Protein AF-0000000072549905 (afdb_homodimer)

Solvent-accessible surface area (backbone atoms only — not comparable to full-atom values): 14714 Å² total; per-residue (Å²): 112,68,64,50,52,52,27,17,15,42,19,26,31,51,43,50,53,51,15,47,54,46,8,64,74,72,33,80,46,39,66,31,70,37,31,64,82,8,53,41,21,41,50,41,64,75,73,41,45,48,34,55,45,44,52,54,39,45,53,46,21,22,49,50,18,34,51,54,53,60,44,55,55,48,70,70,51,97,60,55,70,66,56,31,49,52,52,36,48,53,53,48,54,65,55,46,48,60,48,41,40,69,41,3,69,44,40,90,42,70,70,49,50,52,50,50,51,51,51,48,50,53,53,47,52,49,52,50,50,52,52,49,52,52,50,50,50,52,51,49,54,54,56,68,73,103,113,68,65,50,54,52,28,18,16,42,19,26,32,52,42,50,52,50,15,46,54,46,8,64,73,71,33,78,46,40,65,33,72,36,31,63,82,8,51,41,19,41,51,42,65,76,74,43,47,48,34,56,45,44,52,53,38,45,53,47,21,23,48,50,18,35,50,53,54,59,42,53,54,47,71,72,50,98,61,56,70,66,57,31,50,53,50,36,48,52,54,48,53,65,54,46,50,60,50,42,40,68,41,3,70,42,40,91,44,70,71,50,49,52,52,51,52,52,51,49,50,53,52,48,50,49,53,50,49,53,52,49,52,52,51,50,50,52,50,49,53,56,56,68,73,103

Structure (mmCIF, N/CA/C/O backbone):
data_AF-0000000072549905-model_v1
#
loop_
_entity.id
_entity.type
_entity.pdbx_description
1 polymer 'Membrane protein'
#
loop_
_atom_site.group_PDB
_atom_site.id
_atom_site.type_symbol
_atom_site.label_atom_id
_atom_site.label_alt_id
_atom_site.label_comp_id
_atom_site.label_asym_id
_atom_site.label_entity_id
_atom_site.label_seq_id
_atom_site.pdbx_PDB_ins_code
_atom_site.Cartn_x
_atom_site.Cartn_y
_atom_site.Cartn_z
_atom_site.occupancy
_atom_site.B_iso_or_equiv
_atom_site.auth_seq_id
_atom_site.auth_comp_id
_atom_site.auth_asym_id
_atom_site.auth_atom_id
_atom_site.pdbx_PDB_model_num
ATOM 1 N N . MET A 1 1 ? -3.666 16.375 -3.072 1 72.19 1 MET A N 1
ATOM 2 C CA . MET A 1 1 ? -3.236 15.305 -3.965 1 72.19 1 MET A CA 1
ATOM 3 C C . MET A 1 1 ? -2.422 14.258 -3.209 1 72.19 1 MET A C 1
ATOM 5 O O . MET A 1 1 ? -2.699 13.062 -3.299 1 72.19 1 MET A O 1
ATOM 9 N N . LYS A 1 2 ? -1.737 14.688 -2.211 1 83.19 2 LYS A N 1
ATOM 10 C CA . LYS A 1 2 ? -0.868 13.789 -1.453 1 83.19 2 LYS A CA 1
ATOM 11 C C . LYS A 1 2 ? -1.683 12.875 -0.543 1 83.19 2 LYS A C 1
ATOM 13 O O . LYS A 1 2 ? -1.401 11.68 -0.444 1 83.19 2 LYS A O 1
ATOM 18 N N . LYS A 1 3 ? -2.816 13.438 -0.197 1 91.19 3 LYS A N 1
ATOM 19 C CA . LYS A 1 3 ? -3.625 12.656 0.738 1 91.19 3 LYS A CA 1
ATOM 20 C C . LYS A 1 3 ? -4.289 11.477 0.037 1 91.19 3 LYS A C 1
ATOM 22 O O . LYS A 1 3 ? -4.418 10.398 0.617 1 91.19 3 LYS A O 1
ATOM 27 N N . TYR A 1 4 ? -4.66 11.664 -1.2 1 93.25 4 TYR A N 1
ATOM 28 C CA . TYR A 1 4 ? -5.348 10.609 -1.939 1 93.25 4 TYR A CA 1
ATOM 29 C C . TYR A 1 4 ? -4.375 9.516 -2.352 1 93.25 4 TYR A C 1
ATOM 31 O O . TYR A 1 4 ? -4.73 8.328 -2.359 1 93.25 4 TYR A O 1
ATOM 39 N N . ILE A 1 5 ? -3.186 9.883 -2.65 1 94.88 5 ILE A N 1
ATOM 40 C CA . ILE A 1 5 ? -2.164 8.898 -2.998 1 94.88 5 ILE A CA 1
ATOM 41 C C . ILE A 1 5 ? -1.827 8.047 -1.774 1 94.88 5 ILE A C 1
ATOM 43 O O . ILE A 1 5 ? -1.725 6.824 -1.869 1 94.88 5 ILE A O 1
ATOM 47 N N . LEU A 1 6 ? -1.707 8.664 -0.67 1 95.88 6 LEU A N 1
ATOM 48 C CA . LEU A 1 6 ? -1.393 7.953 0.563 1 95.88 6 LEU A CA 1
ATOM 49 C C . LEU A 1 6 ? -2.547 7.047 0.977 1 95.88 6 LEU A C 1
ATOM 51 O O . LEU A 1 6 ? -2.324 5.93 1.451 1 95.88 6 LEU A O 1
ATOM 55 N N . SER A 1 7 ? -3.73 7.543 0.737 1 97.31 7 SER A N 1
ATOM 56 C CA . SER A 1 7 ? -4.891 6.723 1.073 1 97.31 7 SER A CA 1
ATOM 57 C C . SER A 1 7 ? -5.02 5.535 0.126 1 97.31 7 SER A C 1
ATOM 59 O O . SER A 1 7 ? -5.402 4.441 0.543 1 97.31 7 SER A O 1
ATOM 61 N N . ALA A 1 8 ? -4.758 5.797 -1.087 1 98.31 8 ALA A N 1
ATOM 62 C CA . ALA A 1 8 ? -4.723 4.695 -2.047 1 98.31 8 ALA A CA 1
ATOM 63 C C . ALA A 1 8 ? -3.678 3.654 -1.651 1 98.31 8 ALA A C 1
ATOM 65 O O . ALA A 1 8 ? -3.938 2.451 -1.707 1 98.31 8 ALA A O 1
ATOM 66 N N . SER A 1 9 ? -2.535 4.152 -1.228 1 98.25 9 SER A N 1
ATOM 67 C CA . SER A 1 9 ? -1.46 3.256 -0.813 1 98.25 9 SER A CA 1
ATOM 68 C C . SER A 1 9 ? -1.86 2.441 0.412 1 98.25 9 SER A C 1
ATOM 70 O O . SER A 1 9 ? -1.537 1.256 0.508 1 98.25 9 SER A O 1
ATOM 72 N N . LEU A 1 10 ? -2.506 3.066 1.292 1 97.75 10 LEU A N 1
ATOM 73 C CA . LEU A 1 10 ? -3.002 2.354 2.463 1 97.75 10 LEU A CA 1
ATOM 74 C C . LEU A 1 10 ? -4 1.273 2.059 1 97.75 10 LEU A C 1
ATOM 76 O O . LEU A 1 10 ? -3.969 0.163 2.596 1 97.75 10 LEU A O 1
ATOM 80 N N . GLY A 1 11 ? -4.875 1.585 1.143 1 98.44 11 GLY A N 1
ATOM 81 C CA . GLY A 1 11 ? -5.805 0.598 0.618 1 98.44 11 GLY A CA 1
ATOM 82 C C . GLY A 1 11 ? -5.113 -0.597 -0.012 1 98.44 11 GLY A C 1
ATOM 83 O O . GLY A 1 11 ? -5.492 -1.743 0.241 1 98.44 11 GLY A O 1
ATOM 84 N N . ILE A 1 12 ? -4.145 -0.307 -0.783 1 98.75 12 ILE A N 1
ATOM 85 C CA . ILE A 1 12 ? -3.383 -1.365 -1.437 1 98.75 12 ILE A CA 1
ATOM 86 C C . ILE A 1 12 ? -2.689 -2.229 -0.384 1 98.75 12 ILE A C 1
ATOM 88 O O . ILE A 1 12 ? -2.691 -3.457 -0.481 1 98.75 12 ILE A O 1
ATOM 92 N N . ALA A 1 13 ? -2.113 -1.576 0.61 1 98.56 13 ALA A N 1
ATOM 93 C CA . ALA A 1 13 ? -1.412 -2.311 1.659 1 98.56 13 ALA A CA 1
ATOM 94 C C . ALA A 1 13 ? -2.367 -3.225 2.42 1 98.56 13 ALA A C 1
ATOM 96 O O . ALA A 1 13 ? -2.082 -4.41 2.613 1 98.56 13 ALA A O 1
ATOM 97 N N . ILE A 1 14 ? -3.461 -2.721 2.811 1 97.69 14 ILE A N 1
ATOM 98 C CA . ILE A 1 14 ? -4.441 -3.5 3.559 1 97.69 14 ILE A CA 1
ATOM 99 C C . ILE A 1 14 ? -4.977 -4.633 2.684 1 97.69 14 ILE A C 1
ATOM 101 O O . ILE A 1 14 ? -5.086 -5.773 3.135 1 97.69 14 ILE A O 1
ATOM 105 N N . GLY A 1 15 ? -5.316 -4.289 1.451 1 98.19 15 GLY A N 1
ATOM 106 C CA . GLY A 1 15 ? -5.77 -5.309 0.523 1 98.19 15 GLY A CA 1
ATOM 107 C C . GLY A 1 15 ? -4.762 -6.422 0.318 1 98.19 15 GLY A C 1
ATOM 108 O O . GLY A 1 15 ? -5.129 -7.598 0.247 1 98.19 15 GLY A O 1
ATOM 109 N N . THR A 1 16 ? -3.541 -6.035 0.198 1 98.44 16 THR A N 1
ATOM 110 C CA . THR A 1 16 ? -2.473 -7.016 0.019 1 98.44 16 THR A CA 1
ATOM 111 C C . THR A 1 16 ? -2.363 -7.922 1.24 1 98.44 16 THR A C 1
ATOM 113 O O . THR A 1 16 ? -2.215 -9.141 1.104 1 98.44 16 THR A O 1
ATOM 116 N N . ILE A 1 17 ? -2.42 -7.379 2.379 1 97.56 17 ILE A N 1
ATOM 117 C CA . ILE A 1 17 ? -2.342 -8.164 3.604 1 97.56 17 ILE A CA 1
ATOM 118 C C . ILE A 1 17 ? -3.525 -9.133 3.674 1 97.56 17 ILE A C 1
ATOM 120 O O . ILE A 1 17 ? -3.352 -10.312 3.979 1 97.56 17 ILE A O 1
ATOM 124 N N . ILE A 1 18 ? -4.707 -8.633 3.395 1 96.31 18 ILE A N 1
ATOM 125 C CA . ILE A 1 18 ? -5.898 -9.477 3.381 1 96.31 18 ILE A CA 1
ATOM 126 C C . ILE A 1 18 ? -5.723 -10.602 2.363 1 96.31 18 ILE A C 1
ATOM 128 O O . ILE A 1 18 ? -6.102 -11.742 2.621 1 96.31 18 ILE A O 1
ATOM 132 N N . SER A 1 19 ? -5.16 -10.281 1.227 1 97.81 19 SER A N 1
ATOM 133 C CA . SER A 1 19 ? -4.965 -11.281 0.179 1 97.81 19 SER A CA 1
ATOM 134 C C . SER A 1 19 ? -4.02 -12.383 0.638 1 97.81 19 SER A C 1
ATOM 136 O O . SER A 1 19 ? -4.195 -13.547 0.273 1 97.81 19 SER A O 1
ATOM 138 N N . ILE A 1 20 ? -3.004 -12.023 1.408 1 97.62 20 ILE A N 1
ATOM 139 C CA . ILE A 1 20 ? -2.082 -13.023 1.939 1 97.62 20 ILE A CA 1
ATOM 140 C C . ILE A 1 20 ? -2.824 -13.953 2.898 1 97.62 20 ILE A C 1
ATOM 142 O O . ILE A 1 20 ? -2.678 -15.172 2.826 1 97.62 20 ILE A O 1
ATOM 146 N N . ILE A 1 21 ? -3.621 -13.375 3.748 1 95.31 21 ILE A N 1
ATOM 147 C CA . ILE A 1 21 ? -4.383 -14.148 4.727 1 95.31 21 ILE A CA 1
ATOM 148 C C . ILE A 1 21 ? -5.348 -15.086 4.004 1 95.31 21 ILE A C 1
ATOM 150 O O . ILE A 1 21 ? -5.398 -16.281 4.297 1 95.31 21 ILE A O 1
ATOM 154 N N . THR A 1 22 ? -6.105 -14.516 3.062 1 93.31 22 THR A N 1
ATOM 155 C CA . THR A 1 22 ? -7.082 -15.336 2.346 1 93.31 22 THR A CA 1
ATOM 156 C C . THR A 1 22 ? -6.383 -16.422 1.538 1 93.31 22 THR A C 1
ATOM 158 O O . THR A 1 22 ? -6.898 -17.531 1.414 1 93.31 22 THR A O 1
ATOM 161 N N . SER A 1 23 ? -5.238 -16.141 0.958 1 96.12 23 SER A N 1
ATOM 162 C CA . SER A 1 23 ? -4.484 -17.141 0.201 1 96.12 23 SER A CA 1
ATOM 163 C C . SER A 1 23 ? -3.973 -18.25 1.108 1 96.12 23 SER A C 1
ATOM 165 O O . SER A 1 23 ? -3.914 -19.422 0.702 1 96.12 23 SER A O 1
ATOM 167 N N . ALA A 1 24 ? -3.537 -17.875 2.32 1 94.44 24 ALA A N 1
ATOM 168 C CA . ALA A 1 24 ? -3.064 -18.875 3.275 1 94.44 24 ALA A CA 1
ATOM 169 C C . ALA A 1 24 ? -4.184 -19.844 3.652 1 94.44 24 ALA A C 1
ATOM 171 O O . ALA A 1 24 ? -3.938 -21.031 3.861 1 94.44 24 ALA A O 1
ATOM 172 N N . VAL A 1 25 ? -5.355 -19.344 3.695 1 92.88 25 VAL A N 1
ATOM 173 C CA . VAL A 1 25 ? -6.504 -20.125 4.121 1 92.88 25 VAL A CA 1
ATOM 174 C C . VAL A 1 25 ? -7.062 -20.906 2.936 1 92.88 25 VAL A C 1
ATOM 176 O O . VAL A 1 25 ? -7.359 -22.094 3.053 1 92.88 25 VAL A O 1
ATOM 179 N N . PHE A 1 26 ? -7.129 -20.266 1.731 1 90.56 26 PHE A N 1
ATOM 180 C CA . PHE A 1 26 ? -7.914 -20.828 0.646 1 90.56 26 PHE A CA 1
ATOM 181 C C . PHE A 1 26 ? -7.02 -21.234 -0.521 1 90.56 26 PHE A C 1
ATOM 183 O O . PHE A 1 26 ? -7.449 -21.953 -1.427 1 90.56 26 PHE A O 1
ATOM 190 N N . GLY A 1 27 ? -5.789 -20.797 -0.578 1 90.19 27 GLY A N 1
ATOM 191 C CA . GLY A 1 27 ? -4.969 -20.922 -1.771 1 90.19 27 GLY A CA 1
ATOM 192 C C . GLY A 1 27 ? -4.16 -22.203 -1.812 1 90.19 27 GLY A C 1
ATOM 193 O O . GLY A 1 27 ? -3.576 -22.547 -2.846 1 90.19 27 GLY A O 1
ATOM 194 N N . GLN A 1 28 ? -4.074 -22.906 -0.709 1 90 28 GLN A N 1
ATOM 195 C CA . GLN A 1 28 ? -3.348 -24.172 -0.643 1 90 28 GLN A CA 1
ATOM 196 C C . GLN A 1 28 ? -1.911 -24 -1.132 1 90 28 GLN A C 1
ATOM 198 O O . GLN A 1 28 ? -1.448 -24.766 -1.986 1 90 28 GLN A O 1
ATOM 203 N N . GLY A 1 29 ? -1.261 -22.891 -0.716 1 89.25 29 GLY A N 1
ATOM 204 C CA . GLY A 1 29 ? 0.142 -22.656 -1.021 1 89.25 29 GLY A CA 1
ATOM 205 C C . GLY A 1 29 ? 0.351 -21.719 -2.197 1 89.25 29 GLY A C 1
ATOM 206 O O . GLY A 1 29 ? 1.447 -21.188 -2.387 1 89.25 29 GLY A O 1
ATOM 207 N N . THR A 1 30 ? -0.715 -21.625 -3.035 1 93.5 30 THR A N 1
ATOM 208 C CA . THR A 1 30 ? -0.67 -20.688 -4.152 1 93.5 30 THR A CA 1
ATOM 209 C C . THR A 1 30 ? -1.157 -19.312 -3.727 1 93.5 30 THR A C 1
ATOM 211 O O . THR A 1 30 ? -2.096 -19.203 -2.936 1 93.5 30 THR A O 1
ATOM 214 N N . TYR A 1 31 ? -0.495 -18.375 -4.176 1 96.94 31 TYR A N 1
ATOM 215 C CA . TYR A 1 31 ? -0.956 -17.031 -3.855 1 96.94 31 TYR A CA 1
ATOM 216 C C . TYR A 1 31 ? -2.049 -16.578 -4.82 1 96.94 31 TYR A C 1
ATOM 218 O O . TYR A 1 31 ? -1.829 -16.516 -6.031 1 96.94 31 TYR A O 1
ATOM 226 N N . LEU A 1 32 ? -3.133 -16.297 -4.266 1 96.06 32 LEU A N 1
ATOM 227 C CA . LEU A 1 32 ? -4.266 -15.688 -4.957 1 96.06 32 LEU A CA 1
ATOM 228 C C . LEU A 1 32 ? -4.68 -14.391 -4.277 1 96.06 32 LEU A C 1
ATOM 230 O O . LEU A 1 32 ? -4.934 -14.367 -3.072 1 96.06 32 LEU A O 1
ATOM 234 N N . PRO A 1 33 ? -4.719 -13.32 -5.055 1 97.12 33 PRO A N 1
ATOM 235 C CA . PRO A 1 33 ? -5.008 -12.031 -4.418 1 97.12 33 PRO A CA 1
ATOM 236 C C . PRO A 1 33 ? -6.465 -11.906 -3.979 1 97.12 33 PRO A C 1
ATOM 238 O O . PRO A 1 33 ? -6.863 -10.867 -3.439 1 97.12 33 PRO A O 1
ATOM 241 N N . LEU A 1 34 ? -7.289 -12.883 -4.211 1 97.19 34 LEU A N 1
ATOM 242 C CA . LEU A 1 34 ? -8.703 -12.922 -3.865 1 97.19 34 LEU A CA 1
ATOM 243 C C . LEU A 1 34 ? -9.141 -14.344 -3.51 1 97.19 34 LEU A C 1
ATOM 245 O O . LEU A 1 34 ? -8.328 -15.273 -3.553 1 97.19 34 LEU A O 1
ATOM 249 N N . ASN A 1 35 ? -10.352 -14.477 -2.998 1 96.62 35 ASN A N 1
ATOM 250 C CA . ASN A 1 35 ? -10.953 -15.773 -2.689 1 96.62 35 ASN A CA 1
ATOM 251 C C . ASN A 1 35 ? -11.43 -16.484 -3.951 1 96.62 35 ASN A C 1
ATOM 253 O O . ASN A 1 35 ? -12.383 -16.031 -4.598 1 96.62 35 ASN A O 1
ATOM 257 N N . PRO A 1 36 ? -10.836 -17.641 -4.312 1 96.25 36 PRO A N 1
ATOM 258 C CA . PRO A 1 36 ? -11.211 -18.312 -5.555 1 96.25 36 PRO A CA 1
ATOM 259 C C . PRO A 1 36 ? -12.641 -18.859 -5.523 1 96.25 36 PRO A C 1
ATOM 261 O O . PRO A 1 36 ? -13.219 -19.141 -6.574 1 96.25 36 PRO A O 1
ATOM 264 N N . PHE A 1 37 ? -13.234 -18.953 -4.379 1 95.81 37 PHE A N 1
ATOM 265 C CA . PHE A 1 37 ? -14.57 -19.516 -4.234 1 95.81 37 PHE A CA 1
ATOM 266 C C . PHE A 1 37 ? -15.625 -18.406 -4.219 1 95.81 37 PHE A C 1
ATOM 268 O O . PHE A 1 37 ? -16.828 -18.688 -4.156 1 95.81 37 PHE A O 1
ATOM 275 N N . SER A 1 38 ? -15.156 -17.234 -4.238 1 97.38 38 SER A N 1
ATOM 276 C CA . SER A 1 38 ? -16.094 -16.109 -4.363 1 97.38 38 SER A CA 1
ATOM 277 C C . SER A 1 38 ? -16.641 -16 -5.785 1 97.38 38 SER A C 1
ATOM 279 O O . SER A 1 38 ? -16.078 -16.594 -6.715 1 97.38 38 SER A O 1
ATOM 281 N N . THR A 1 39 ? -17.719 -15.242 -5.953 1 98.25 39 THR A N 1
ATOM 282 C CA . THR A 1 39 ? -18.344 -15.078 -7.262 1 98.25 39 THR A CA 1
ATOM 283 C C . THR A 1 39 ? -17.375 -14.414 -8.242 1 98.25 39 THR A C 1
ATOM 285 O O . THR A 1 39 ? -17.125 -14.945 -9.328 1 98.25 39 THR A O 1
ATOM 288 N N . MET A 1 40 ? -16.797 -13.289 -7.828 1 98.31 40 MET A N 1
ATOM 289 C CA . MET A 1 40 ? -15.906 -12.57 -8.727 1 98.31 40 MET A CA 1
ATOM 290 C C . MET A 1 40 ? -14.562 -13.289 -8.836 1 98.31 40 MET A C 1
ATOM 292 O O . MET A 1 40 ? -13.906 -13.234 -9.883 1 98.31 40 MET A O 1
ATOM 296 N N . GLY A 1 41 ? -14.125 -13.914 -7.727 1 97.75 41 GLY A N 1
ATOM 297 C CA . GLY A 1 41 ? -12.898 -14.703 -7.785 1 97.75 41 GLY A CA 1
ATOM 298 C C . GLY A 1 41 ? -12.945 -15.805 -8.828 1 97.75 41 GLY A C 1
ATOM 299 O O . GLY A 1 41 ? -12.016 -15.953 -9.625 1 97.75 41 GLY A O 1
ATOM 300 N N . ALA A 1 42 ? -14.07 -16.594 -8.812 1 97.5 42 ALA A N 1
ATOM 301 C CA . ALA A 1 42 ? -14.25 -17.641 -9.805 1 97.5 42 ALA A CA 1
ATOM 302 C C . ALA A 1 42 ? -14.273 -17.062 -11.219 1 97.5 42 ALA A C 1
ATOM 304 O O . ALA A 1 42 ? -13.641 -17.609 -12.125 1 97.5 42 ALA A O 1
ATOM 305 N N . TYR A 1 43 ? -15 -15.969 -11.344 1 98.5 43 TYR A N 1
ATOM 306 C CA . TYR A 1 43 ? -15.117 -15.328 -12.656 1 98.5 43 TYR A CA 1
ATOM 307 C C . TYR A 1 43 ? -13.758 -14.852 -13.148 1 98.5 43 TYR A C 1
ATOM 309 O O . TYR A 1 43 ? -13.375 -15.125 -14.289 1 98.5 43 TYR A O 1
ATOM 317 N N . TYR A 1 44 ? -12.984 -14.086 -12.336 1 98.38 44 TYR A N 1
ATOM 318 C CA . TYR A 1 44 ? -11.695 -13.531 -12.727 1 98.38 44 TYR A CA 1
ATOM 319 C C . TYR A 1 44 ? -10.719 -14.641 -13.102 1 98.38 44 TYR A C 1
ATOM 321 O O . TYR A 1 44 ? -10.023 -14.555 -14.125 1 98.38 44 TYR A O 1
ATOM 329 N N . LEU A 1 45 ? -10.695 -15.672 -12.289 1 96.31 45 LEU A N 1
ATOM 330 C CA . LEU A 1 45 ? -9.703 -16.719 -12.484 1 96.31 45 LEU A CA 1
ATOM 331 C C . LEU A 1 45 ? -10.031 -17.547 -13.727 1 96.31 45 LEU A C 1
ATOM 333 O O . LEU A 1 45 ? -9.141 -18.141 -14.336 1 96.31 45 LEU A O 1
ATOM 337 N N . SER A 1 46 ? -11.297 -17.609 -14.172 1 97.69 46 SER A N 1
ATOM 338 C CA . SER A 1 46 ? -11.711 -18.344 -15.367 1 97.69 46 SER A CA 1
ATOM 339 C C . SER A 1 46 ? -11.484 -17.516 -16.625 1 97.69 46 SER A C 1
ATOM 341 O O . SER A 1 46 ? -11.391 -18.062 -17.719 1 97.69 46 SER A O 1
ATOM 343 N N . ASN A 1 47 ? -11.281 -16.203 -16.469 1 98.19 47 ASN A N 1
ATOM 344 C CA . ASN A 1 47 ? -11.328 -15.375 -17.672 1 98.19 47 ASN A CA 1
ATOM 345 C C . ASN A 1 47 ? -10.039 -14.57 -17.859 1 98.19 47 ASN A C 1
ATOM 347 O O . ASN A 1 47 ? -9.789 -14.031 -18.938 1 98.19 47 ASN A O 1
ATOM 351 N N . PHE A 1 48 ? -9.266 -14.461 -16.812 1 97.88 48 PHE A N 1
ATOM 352 C CA . PHE A 1 48 ? -8.078 -13.617 -16.875 1 97.88 48 PHE A CA 1
ATOM 353 C C . PHE A 1 48 ? -6.863 -14.367 -16.344 1 97.88 48 PHE A C 1
ATOM 355 O O . PHE A 1 48 ? -7.004 -15.336 -15.586 1 97.88 48 PHE A O 1
ATOM 362 N N . SER A 1 49 ? -5.668 -13.906 -16.75 1 96.94 49 SER A N 1
ATOM 363 C CA . SER A 1 49 ? -4.434 -14.43 -16.156 1 96.94 49 SER A CA 1
ATOM 364 C C . SER A 1 49 ? -4.273 -13.977 -14.711 1 96.94 49 SER A C 1
ATOM 366 O O . SER A 1 49 ? -4.926 -13.031 -14.273 1 96.94 49 SER A O 1
ATOM 368 N N . GLN A 1 50 ? -3.4 -14.57 -13.992 1 96.5 50 GLN A N 1
ATOM 369 C CA . GLN A 1 50 ? -3.168 -14.211 -12.594 1 96.5 50 GLN A CA 1
ATOM 370 C C . GLN A 1 50 ? -2.617 -12.789 -12.477 1 96.5 50 GLN A C 1
ATOM 372 O O . GLN A 1 50 ? -2.938 -12.07 -11.531 1 96.5 50 GLN A O 1
ATOM 377 N N . VAL A 1 51 ? -1.826 -12.422 -13.398 1 97.38 51 VAL A N 1
ATOM 378 C CA . VAL A 1 51 ? -1.25 -11.078 -13.398 1 97.38 51 VAL A CA 1
ATOM 379 C C . VAL A 1 51 ? -2.357 -10.047 -13.562 1 97.38 51 VAL A C 1
ATOM 381 O O . VAL A 1 51 ? -2.387 -9.039 -12.844 1 97.38 51 VAL A O 1
ATOM 384 N N . THR A 1 52 ? -3.242 -10.281 -14.453 1 97.75 52 THR A N 1
ATOM 385 C CA . THR A 1 52 ? -4.355 -9.367 -14.688 1 97.75 52 THR A CA 1
ATOM 386 C C . THR A 1 52 ? -5.273 -9.305 -13.477 1 97.75 52 THR A C 1
ATOM 388 O O . THR A 1 52 ? -5.766 -8.234 -13.109 1 97.75 52 THR A O 1
ATOM 391 N N . VAL A 1 53 ? -5.484 -10.445 -12.875 1 98.25 53 VAL A N 1
ATOM 392 C CA . VAL A 1 53 ? -6.316 -10.508 -11.68 1 98.25 53 VAL A CA 1
ATOM 393 C C . VAL A 1 53 ? -5.691 -9.664 -10.57 1 98.25 53 VAL A C 1
ATOM 395 O O . VAL A 1 53 ? -6.387 -8.906 -9.891 1 98.25 53 VAL A O 1
ATOM 398 N N . MET A 1 54 ? -4.383 -9.773 -10.43 1 98.5 54 MET A N 1
ATOM 399 C CA . MET A 1 54 ? -3.686 -8.977 -9.422 1 98.5 54 MET A CA 1
ATOM 400 C C . MET A 1 54 ? -3.836 -7.484 -9.719 1 98.5 54 MET A C 1
ATOM 402 O O . MET A 1 54 ? -4.078 -6.691 -8.805 1 98.5 54 MET A O 1
ATOM 406 N N . LEU A 1 55 ? -3.729 -7.137 -10.93 1 98.31 55 LEU A N 1
ATOM 407 C CA . LEU A 1 55 ? -3.889 -5.746 -11.328 1 98.31 55 LEU A CA 1
ATOM 408 C C . LEU A 1 55 ? -5.285 -5.238 -10.984 1 98.31 55 LEU A C 1
ATOM 410 O O . LEU A 1 55 ? -5.434 -4.133 -10.453 1 98.31 55 LEU A O 1
ATOM 414 N N . ILE A 1 56 ? -6.293 -5.992 -11.258 1 98.62 56 ILE A N 1
ATOM 415 C CA . ILE A 1 56 ? -7.676 -5.637 -10.969 1 98.62 56 ILE A CA 1
ATOM 416 C C . ILE A 1 56 ? -7.852 -5.445 -9.461 1 98.62 56 ILE A C 1
ATOM 418 O O . ILE A 1 56 ? -8.422 -4.445 -9.016 1 98.62 56 ILE A O 1
ATOM 422 N N . CYS A 1 57 ? -7.324 -6.398 -8.688 1 98.75 57 CYS A N 1
ATOM 423 C CA . CYS A 1 57 ? -7.461 -6.336 -7.238 1 98.75 57 CYS A CA 1
ATOM 424 C C . CYS A 1 57 ? -6.766 -5.098 -6.68 1 98.75 57 CYS A C 1
ATOM 426 O O . CYS A 1 57 ? -7.332 -4.391 -5.844 1 98.75 57 CYS A O 1
ATOM 428 N N . VAL A 1 58 ? -5.586 -4.812 -7.164 1 98.81 58 VAL A N 1
ATOM 429 C CA . VAL A 1 58 ? -4.828 -3.662 -6.684 1 98.81 58 VAL A CA 1
ATOM 430 C C . VAL A 1 58 ? -5.586 -2.377 -7.004 1 98.81 58 VAL A C 1
ATOM 432 O O . VAL A 1 58 ? -5.656 -1.468 -6.172 1 98.81 58 VAL A O 1
ATOM 435 N N . ALA A 1 59 ? -6.156 -2.271 -8.18 1 98.81 59 ALA A N 1
ATOM 436 C CA . ALA A 1 59 ? -6.957 -1.109 -8.555 1 98.81 59 ALA A CA 1
ATOM 437 C C . ALA A 1 59 ? -8.156 -0.941 -7.629 1 98.81 59 ALA A C 1
ATOM 439 O O . ALA A 1 59 ? -8.469 0.174 -7.207 1 98.81 59 ALA A O 1
ATOM 440 N N . ILE A 1 60 ? -8.797 -2.025 -7.301 1 98.88 60 ILE A N 1
ATOM 441 C CA . ILE A 1 60 ? -9.961 -2 -6.418 1 98.88 60 ILE A CA 1
ATOM 442 C C . ILE A 1 60 ? -9.531 -1.588 -5.012 1 98.88 60 ILE A C 1
ATOM 444 O O . ILE A 1 60 ? -10.188 -0.756 -4.379 1 98.88 60 ILE A O 1
ATOM 448 N N . TRP A 1 61 ? -8.414 -2.18 -4.531 1 98.88 61 TRP A N 1
ATOM 449 C CA . TRP A 1 61 ? -7.918 -1.839 -3.203 1 98.88 61 TRP A CA 1
ATOM 450 C C . TRP A 1 61 ? -7.559 -0.36 -3.117 1 98.88 61 TRP A C 1
ATOM 452 O O . TRP A 1 61 ? -7.852 0.301 -2.119 1 98.88 61 TRP A O 1
ATOM 462 N N . ALA A 1 62 ? -6.902 0.164 -4.145 1 98.81 62 ALA A N 1
ATOM 463 C CA . ALA A 1 62 ? -6.598 1.591 -4.203 1 98.81 62 ALA A CA 1
ATOM 464 C C . ALA A 1 62 ? -7.871 2.428 -4.148 1 98.81 62 ALA A C 1
ATOM 466 O O . ALA A 1 62 ? -7.93 3.434 -3.439 1 98.81 62 ALA A O 1
ATOM 467 N N . THR A 1 63 ? -8.883 2.047 -4.914 1 98.81 63 THR A N 1
ATOM 468 C CA . THR A 1 63 ? -10.156 2.752 -4.957 1 98.81 63 THR A CA 1
ATOM 469 C C . THR A 1 63 ? -10.82 2.754 -3.584 1 98.81 63 THR A C 1
ATOM 471 O O . THR A 1 63 ? -11.422 3.754 -3.18 1 98.81 63 THR A O 1
ATOM 474 N N . ILE A 1 64 ? -10.68 1.624 -2.873 1 98.56 64 ILE A N 1
ATOM 475 C CA . ILE A 1 64 ? -11.227 1.54 -1.522 1 98.56 64 ILE A CA 1
ATOM 476 C C . ILE A 1 64 ? -10.562 2.586 -0.63 1 98.56 64 ILE A C 1
ATOM 478 O O . ILE A 1 64 ? -11.234 3.297 0.115 1 98.56 64 ILE A O 1
ATOM 482 N N . GLY A 1 65 ? -9.227 2.67 -0.683 1 98.38 65 GLY A N 1
ATOM 483 C CA . GLY A 1 65 ? -8.531 3.699 0.076 1 98.38 65 GLY A CA 1
ATOM 484 C C . GLY A 1 65 ? -9.031 5.098 -0.225 1 98.38 65 GLY A C 1
ATOM 485 O O . GLY A 1 65 ? -9.258 5.895 0.691 1 98.38 65 GLY A O 1
ATOM 486 N N . ILE A 1 66 ? -9.234 5.367 -1.461 1 98.5 66 ILE A N 1
ATOM 487 C CA . ILE A 1 66 ? -9.688 6.684 -1.901 1 98.5 66 ILE A CA 1
ATOM 488 C C . ILE A 1 66 ? -11.117 6.926 -1.409 1 98.5 66 ILE A C 1
ATOM 490 O O . ILE A 1 66 ? -11.453 8.039 -0.994 1 98.5 66 ILE A O 1
ATOM 494 N N . LEU A 1 67 ? -11.961 5.941 -1.457 1 98.5 67 LEU A N 1
ATOM 495 C CA . LEU A 1 67 ? -13.336 6.039 -0.976 1 98.5 67 LEU A CA 1
ATOM 496 C C . LEU A 1 67 ? -13.375 6.527 0.469 1 98.5 67 LEU A C 1
ATOM 498 O O . LEU A 1 67 ? -14.109 7.457 0.796 1 98.5 67 LEU A O 1
ATOM 502 N N . PHE A 1 68 ? -12.57 5.93 1.289 1 97.31 68 PHE A N 1
ATOM 503 C CA . PHE A 1 68 ? -12.609 6.281 2.703 1 97.31 68 PHE A CA 1
ATOM 504 C C . PHE A 1 68 ? -12 7.66 2.936 1 97.31 68 PHE A C 1
ATOM 506 O O . PHE A 1 68 ? -12.43 8.398 3.82 1 97.31 68 PHE A O 1
ATOM 513 N N . GLN A 1 69 ? -11.008 7.965 2.141 1 97.38 69 GLN A N 1
ATOM 514 C CA . GLN A 1 69 ? -10.461 9.312 2.209 1 97.38 69 GLN A CA 1
ATOM 515 C C . GLN A 1 69 ? -11.523 10.359 1.87 1 97.38 69 GLN A C 1
ATOM 517 O O . GLN A 1 69 ? -11.641 11.375 2.551 1 97.38 69 GLN A O 1
ATOM 522 N N . LEU A 1 70 ? -12.234 10.141 0.809 1 97.75 70 LEU A N 1
ATOM 523 C CA . LEU A 1 70 ? -13.312 11.039 0.409 1 97.75 70 LEU A CA 1
ATOM 524 C C . LEU A 1 70 ? -14.391 11.109 1.485 1 97.75 70 LEU A C 1
ATOM 526 O O . LEU A 1 70 ? -14.883 12.188 1.806 1 97.75 70 LEU A O 1
ATOM 530 N N . ALA A 1 71 ? -14.742 9.961 2.025 1 97.56 71 ALA A N 1
ATOM 531 C CA . ALA A 1 71 ? -15.781 9.891 3.051 1 97.56 71 ALA A CA 1
ATOM 532 C C . ALA A 1 71 ? -15.375 10.672 4.293 1 97.56 71 ALA A C 1
ATOM 534 O O . ALA A 1 71 ? -16.219 11.258 4.973 1 97.56 71 ALA A O 1
ATOM 535 N N . ASP A 1 72 ? -14.086 10.688 4.578 1 95.69 72 ASP A N 1
ATOM 536 C CA . ASP A 1 72 ? -13.602 11.367 5.773 1 95.69 72 ASP A CA 1
ATOM 537 C C . ASP A 1 72 ? -13.867 12.867 5.707 1 95.69 72 ASP A C 1
ATOM 539 O O . ASP A 1 72 ? -13.883 13.547 6.734 1 95.69 72 ASP A O 1
ATOM 543 N N . LYS A 1 73 ? -14.055 13.43 4.551 1 96.69 73 LYS A N 1
ATOM 544 C CA . LYS A 1 73 ? -14.383 14.844 4.398 1 96.69 73 LYS A CA 1
ATOM 545 C C . LYS A 1 73 ? -15.727 15.164 5.043 1 96.69 73 LYS A C 1
ATOM 547 O O . LYS A 1 73 ? -16.016 16.328 5.359 1 96.69 73 LYS A O 1
ATOM 552 N N . ILE A 1 74 ? -16.547 14.188 5.234 1 97.12 74 ILE A N 1
ATOM 553 C CA . ILE A 1 74 ? -17.859 14.367 5.863 1 97.12 74 ILE A CA 1
ATOM 554 C C . ILE A 1 74 ? -17.672 14.883 7.289 1 97.12 74 ILE A C 1
ATOM 556 O O . ILE A 1 74 ? -18.469 15.695 7.766 1 97.12 74 ILE A O 1
ATOM 560 N N . PHE A 1 75 ? -16.625 14.484 7.914 1 93.81 75 PHE A N 1
ATOM 561 C CA . PHE A 1 75 ? -16.391 14.875 9.297 1 93.81 75 PHE A CA 1
ATOM 562 C C . PHE A 1 75 ? -15.867 16.297 9.383 1 93.81 75 PHE A C 1
ATOM 564 O O . PHE A 1 75 ? -15.633 16.812 10.477 1 93.81 75 PHE A O 1
ATOM 571 N N . GLU A 1 76 ? -15.703 16.922 8.258 1 94.38 76 GLU A N 1
ATOM 572 C CA . GLU A 1 76 ? -15.297 18.328 8.227 1 94.38 76 GLU A CA 1
ATOM 573 C C . GLU A 1 76 ? -16.516 19.25 8.133 1 94.38 76 GLU A C 1
ATOM 575 O O . GLU A 1 76 ? -16.359 20.469 8.133 1 94.38 76 GLU A O 1
ATOM 580 N N . GLN A 1 77 ? -17.672 18.688 8.102 1 96.19 77 GLN A N 1
ATOM 581 C CA . GLN A 1 77 ? -18.906 19.469 8.023 1 96.19 77 GLN A CA 1
ATOM 582 C C . GLN A 1 77 ? -19.281 20.016 9.398 1 96.19 77 GLN A C 1
ATOM 584 O O . GLN A 1 77 ? -18.719 19.609 10.414 1 96.19 77 GLN A O 1
ATOM 589 N N . ASP A 1 78 ? -20.172 21.031 9.344 1 96.12 78 ASP A N 1
ATOM 590 C CA . ASP A 1 78 ? -20.672 21.641 10.586 1 96.12 78 ASP A CA 1
ATOM 591 C C . ASP A 1 78 ? -21.984 20.984 11.023 1 96.12 78 ASP A C 1
ATOM 593 O O . ASP A 1 78 ? -22.922 21.672 11.406 1 96.12 78 ASP A O 1
ATOM 597 N N . TRP A 1 79 ? -22.031 19.625 10.914 1 96.31 79 TRP A N 1
ATOM 598 C CA . TRP A 1 79 ? -23.172 18.828 11.336 1 96.31 79 TRP A CA 1
ATOM 599 C C . TRP A 1 79 ? -22.969 18.25 12.727 1 96.31 79 TRP A C 1
ATOM 601 O O . TRP A 1 79 ? -21.875 18.375 13.297 1 96.31 79 TRP A O 1
ATOM 611 N N . SER A 1 80 ? -24 17.781 13.352 1 95.12 80 SER A N 1
ATOM 612 C CA . SER A 1 80 ? -23.844 17.047 14.602 1 95.12 80 SER A CA 1
ATOM 613 C C . SER A 1 80 ? -23.016 15.789 14.406 1 95.12 80 SER A C 1
ATOM 615 O O . SER A 1 80 ? -22.906 15.273 13.289 1 95.12 80 SER A O 1
ATOM 617 N N . LEU A 1 81 ? -22.391 15.312 15.43 1 92.06 81 LEU A N 1
ATOM 618 C CA . LEU A 1 81 ? -21.562 14.109 15.367 1 92.06 81 LEU A CA 1
ATOM 619 C C . LEU A 1 81 ? -22.359 12.914 14.875 1 92.06 81 LEU A C 1
ATOM 621 O O . LEU A 1 81 ? -21.875 12.109 14.078 1 92.06 81 LEU A O 1
ATOM 625 N N . LEU A 1 82 ? -23.578 12.828 15.367 1 93.81 82 LEU A N 1
ATOM 626 C CA . LEU A 1 82 ? -24.438 11.727 14.969 1 93.81 82 LEU A CA 1
ATOM 627 C C . LEU A 1 82 ? -24.734 11.781 13.477 1 93.81 82 LEU A C 1
ATOM 629 O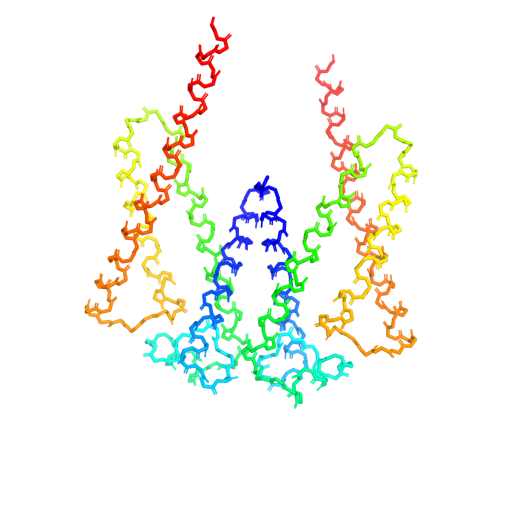 O . LEU A 1 82 ? -24.703 10.758 12.789 1 93.81 82 LEU A O 1
ATOM 633 N N . ARG A 1 83 ? -25.062 12.93 12.984 1 96.75 83 ARG A N 1
ATOM 634 C CA . ARG A 1 83 ? -25.359 13.086 11.562 1 96.75 83 ARG A CA 1
ATOM 635 C C . ARG A 1 83 ? -24.125 12.781 10.719 1 96.75 83 ARG A C 1
ATOM 637 O O . ARG A 1 83 ? -24.234 12.109 9.688 1 96.75 83 ARG A O 1
ATOM 644 N N . MET A 1 84 ? -23.016 13.25 11.094 1 96.81 84 MET A N 1
ATOM 645 C CA . MET A 1 84 ? -21.781 12.977 10.375 1 96.81 84 MET A CA 1
ATOM 646 C C . MET A 1 84 ? -21.469 11.484 10.352 1 96.81 84 MET A C 1
ATOM 648 O O . MET A 1 84 ? -21.141 10.93 9.297 1 96.81 84 MET A O 1
ATOM 652 N N . THR A 1 85 ? -21.625 10.859 11.477 1 95.12 85 THR A N 1
ATOM 653 C CA . THR A 1 85 ? -21.328 9.438 11.586 1 95.12 85 THR A CA 1
ATOM 654 C C . THR A 1 85 ? -22.297 8.625 10.727 1 95.12 85 THR A C 1
ATOM 656 O O . THR A 1 85 ? -21.875 7.734 9.984 1 95.12 85 THR A O 1
ATOM 659 N N . ALA A 1 86 ? -23.547 8.977 10.828 1 96.5 86 ALA A N 1
ATOM 660 C CA . ALA A 1 86 ? -24.562 8.258 10.062 1 96.5 86 ALA A CA 1
ATOM 661 C C . ALA A 1 86 ? -24.344 8.438 8.562 1 96.5 86 ALA A C 1
ATOM 663 O O . ALA A 1 86 ? -24.453 7.48 7.793 1 96.5 86 ALA A O 1
ATOM 664 N N . THR A 1 87 ? -24.062 9.633 8.188 1 98.12 87 THR A N 1
ATOM 665 C CA . THR A 1 87 ? -23.812 9.914 6.777 1 98.12 87 THR A CA 1
ATOM 666 C C . THR A 1 87 ? -22.547 9.219 6.293 1 98.12 87 THR A C 1
ATOM 668 O O . THR A 1 87 ? -22.531 8.633 5.211 1 98.12 87 THR A O 1
ATOM 671 N N . HIS A 1 88 ? -21.5 9.328 7.098 1 97.88 88 HIS A N 1
ATOM 672 C CA . HIS A 1 88 ? -20.25 8.641 6.777 1 97.88 88 HIS A CA 1
ATOM 673 C C . HIS A 1 88 ? -20.469 7.141 6.645 1 97.88 88 HIS A C 1
ATOM 675 O O . HIS A 1 88 ? -20 6.52 5.691 1 97.88 88 HIS A O 1
ATOM 681 N N . PHE A 1 89 ? -21.172 6.57 7.586 1 97.75 89 PHE A N 1
ATOM 682 C CA . PHE A 1 89 ? -21.453 5.141 7.59 1 97.75 89 PHE A CA 1
ATOM 683 C C . PHE A 1 89 ? -22.234 4.746 6.344 1 97.75 89 PHE A C 1
ATOM 685 O O . PHE A 1 89 ? -21.891 3.777 5.664 1 97.75 89 PHE A O 1
ATOM 692 N N . GLY A 1 90 ? -23.297 5.492 6.066 1 98.06 90 GLY A N 1
ATOM 693 C CA . GLY A 1 90 ? -24.078 5.215 4.883 1 98.06 90 GLY A CA 1
ATOM 694 C C . GLY A 1 90 ? -23.281 5.273 3.598 1 98.06 90 GLY A C 1
ATOM 695 O O . GLY A 1 90 ? -23.375 4.375 2.758 1 98.06 90 GLY A O 1
ATOM 696 N N . PHE A 1 91 ? -22.484 6.273 3.473 1 98.5 91 PHE A N 1
ATOM 697 C CA . PHE A 1 91 ? -21.656 6.48 2.289 1 98.5 91 PHE A CA 1
ATOM 698 C C . PHE A 1 91 ? -20.656 5.348 2.133 1 98.5 91 PHE A C 1
ATOM 700 O O . PHE A 1 91 ? -20.484 4.812 1.037 1 98.5 91 PHE A O 1
ATOM 707 N N . THR A 1 92 ? -20 4.965 3.236 1 98.19 92 THR A N 1
ATOM 708 C CA . THR A 1 92 ? -18.938 3.979 3.166 1 98.19 92 THR A CA 1
ATOM 709 C C . THR A 1 92 ? -19.5 2.572 2.996 1 98.19 92 THR A C 1
ATOM 711 O O . THR A 1 92 ? -18.906 1.742 2.297 1 98.19 92 THR A O 1
ATOM 714 N N . VAL A 1 93 ? -20.625 2.236 3.613 1 97.75 93 VAL A N 1
ATOM 715 C CA . VAL A 1 93 ? -21.188 0.903 3.457 1 97.75 93 VAL A CA 1
ATOM 716 C C . VAL A 1 93 ? -21.688 0.716 2.023 1 97.75 93 VAL A C 1
ATOM 718 O O . VAL A 1 93 ? -21.5 -0.347 1.429 1 97.75 93 VAL A O 1
ATOM 721 N N . LEU A 1 94 ? -22.266 1.764 1.439 1 98.06 94 LEU A N 1
ATOM 722 C CA . LEU A 1 94 ? -22.781 1.694 0.079 1 98.06 94 LEU A CA 1
ATOM 723 C C . LEU A 1 94 ? -21.641 1.6 -0.934 1 98.06 94 LEU A C 1
ATOM 725 O O . LEU A 1 94 ? -21.781 0.937 -1.966 1 98.06 94 LEU A O 1
ATOM 729 N N . GLY A 1 95 ? -20.609 2.334 -0.666 1 98.56 95 GLY A N 1
ATOM 730 C CA . GLY A 1 95 ? -19.453 2.293 -1.563 1 98.56 95 GLY A CA 1
ATOM 731 C C . GLY A 1 95 ? -18.594 1.057 -1.38 1 98.56 95 GLY A C 1
ATOM 732 O O . GLY A 1 95 ? -18.141 0.466 -2.357 1 98.56 95 GLY A O 1
ATOM 733 N N . PHE A 1 96 ? -18.391 0.619 -0.155 1 98.56 96 PHE A N 1
ATOM 734 C CA . PHE A 1 96 ? -17.484 -0.465 0.195 1 98.56 96 PHE A CA 1
ATOM 735 C C . PHE A 1 96 ? -18.062 -1.814 -0.207 1 98.56 96 PHE A C 1
ATOM 737 O O . PHE A 1 96 ? -17.328 -2.73 -0.578 1 98.56 96 PHE A O 1
ATOM 744 N N . THR A 1 97 ? -19.375 -1.952 -0.216 1 98.5 97 THR A N 1
ATOM 745 C CA . THR A 1 97 ? -20.031 -3.227 -0.487 1 98.5 97 THR A CA 1
ATOM 746 C C . THR A 1 97 ? -19.766 -3.676 -1.921 1 98.5 97 THR A C 1
ATOM 748 O O . THR A 1 97 ? -19.234 -4.766 -2.146 1 98.5 97 THR A O 1
ATOM 751 N N . PRO A 1 98 ? -20.062 -2.893 -2.955 1 98.56 98 PRO A N 1
ATOM 752 C CA . PRO A 1 98 ? -19.75 -3.361 -4.309 1 98.56 98 PRO A CA 1
ATOM 753 C C . PRO A 1 98 ? -18.25 -3.541 -4.543 1 98.56 98 PRO A C 1
ATOM 755 O O . PRO A 1 98 ? -17.844 -4.426 -5.297 1 98.56 98 PRO A O 1
ATOM 758 N N . LEU A 1 99 ? -17.422 -2.76 -3.9 1 98.81 99 LEU A N 1
ATOM 759 C CA . LEU A 1 99 ? -15.977 -2.904 -4.059 1 98.81 99 LEU A CA 1
ATOM 760 C C . LEU A 1 99 ? -15.484 -4.195 -3.412 1 98.81 99 LEU A C 1
ATOM 762 O O . LEU A 1 99 ? -14.57 -4.84 -3.922 1 98.81 99 LEU A O 1
ATOM 766 N N . GLY A 1 100 ? -16.062 -4.531 -2.242 1 98.38 100 GLY A N 1
ATOM 767 C CA . GLY A 1 100 ? -15.758 -5.82 -1.638 1 98.38 100 GLY A CA 1
ATOM 768 C C . GLY A 1 100 ? -16.141 -6.996 -2.514 1 98.38 100 GLY A C 1
ATOM 769 O O . GLY A 1 100 ? -15.414 -7.988 -2.584 1 98.38 100 GLY A O 1
ATOM 770 N N . ILE A 1 101 ? -17.328 -6.855 -3.164 1 98.5 101 ILE A N 1
ATOM 771 C CA . ILE A 1 101 ? -17.766 -7.875 -4.105 1 98.5 101 ILE A CA 1
ATOM 772 C C . ILE A 1 101 ? -16.781 -7.973 -5.266 1 98.5 101 ILE A C 1
ATOM 774 O O . ILE A 1 101 ? -16.312 -9.062 -5.598 1 98.5 101 ILE A O 1
ATOM 778 N N . LEU A 1 102 ? -16.422 -6.871 -5.816 1 98.69 102 LEU A N 1
ATOM 779 C CA . LEU A 1 102 ? -15.516 -6.832 -6.961 1 98.69 102 LEU A CA 1
ATOM 780 C C . LEU A 1 102 ? -14.125 -7.309 -6.57 1 98.69 102 LEU A C 1
ATOM 782 O O . LEU A 1 102 ? -13.406 -7.891 -7.387 1 98.69 102 LEU A O 1
ATOM 786 N N . ALA A 1 103 ? -13.734 -7.133 -5.316 1 98.44 103 ALA A N 1
ATOM 787 C CA . ALA A 1 103 ? -12.422 -7.562 -4.828 1 98.44 103 ALA A CA 1
ATOM 788 C C . ALA A 1 103 ? -12.383 -9.078 -4.629 1 98.44 103 ALA A C 1
ATOM 790 O O . ALA A 1 103 ? -11.32 -9.641 -4.348 1 98.44 103 ALA A O 1
ATOM 791 N N . GLY A 1 104 ? -13.562 -9.703 -4.758 1 97.94 104 GLY A N 1
ATOM 792 C CA . GLY A 1 104 ? -13.625 -11.156 -4.664 1 97.94 104 GLY A CA 1
ATOM 793 C C . GLY A 1 104 ? -13.43 -11.672 -3.252 1 97.94 104 GLY A C 1
ATOM 794 O O . GLY A 1 104 ? -12.797 -12.703 -3.049 1 97.94 104 GLY A O 1
ATOM 795 N N . TRP A 1 105 ? -13.938 -10.992 -2.299 1 97.38 105 TRP A N 1
ATOM 796 C CA . TRP A 1 105 ? -13.719 -11.383 -0.909 1 97.38 105 TRP A CA 1
ATOM 797 C C . TRP A 1 105 ? -14.719 -12.453 -0.477 1 97.38 105 TRP A C 1
ATOM 799 O O . TRP A 1 105 ? -14.422 -13.266 0.402 1 97.38 105 TRP A O 1
ATOM 809 N N . PHE A 1 106 ? -15.883 -12.492 -1.093 1 96.62 106 PHE A N 1
ATOM 810 C CA . PHE A 1 106 ? -16.906 -13.438 -0.673 1 96.62 106 PHE A CA 1
ATOM 811 C C . PHE A 1 106 ? -17.891 -13.711 -1.81 1 96.62 106 PHE A C 1
ATOM 813 O O . PHE A 1 106 ? -17.984 -12.93 -2.76 1 96.62 106 PHE A O 1
ATOM 820 N N . PRO A 1 107 ? -18.641 -14.883 -1.739 1 97.44 107 PRO A N 1
ATOM 821 C CA . PRO A 1 107 ? -19.672 -15.148 -2.734 1 97.44 107 PRO A CA 1
ATOM 822 C C . PRO A 1 107 ? -20.891 -14.234 -2.578 1 97.44 107 PRO A C 1
ATOM 824 O O . PRO A 1 107 ? -21.25 -13.859 -1.457 1 97.44 107 PRO A O 1
ATOM 827 N N . VAL A 1 108 ? -21.5 -13.852 -3.686 1 97.88 108 VAL A N 1
ATOM 828 C CA . VAL A 1 108 ? -22.672 -13 -3.631 1 97.88 108 VAL A CA 1
ATOM 829 C C . VAL A 1 108 ? -23.906 -13.828 -3.264 1 97.88 108 VAL A C 1
ATOM 831 O O . VAL A 1 108 ? -24.688 -14.219 -4.137 1 97.88 108 VAL A O 1
ATOM 834 N N . LYS A 1 109 ? -24.062 -14.109 -2.059 1 97.94 109 LYS A N 1
ATOM 835 C CA . LYS A 1 109 ? -25.203 -14.766 -1.413 1 97.94 109 LYS A CA 1
ATOM 836 C C . LYS A 1 109 ? -25.594 -14.047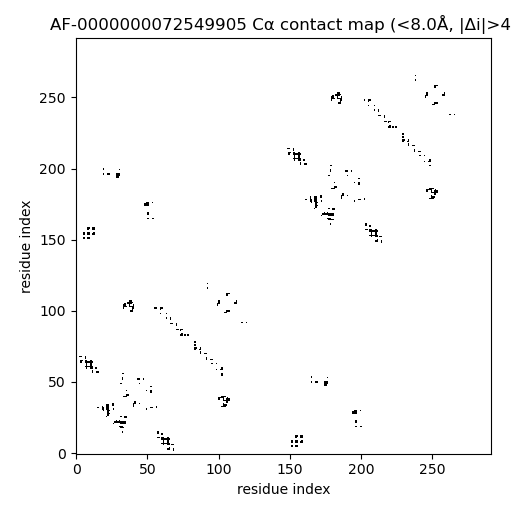 -0.129 1 97.94 109 LYS A C 1
ATOM 838 O O . LYS A 1 109 ? -24.766 -13.383 0.496 1 97.94 109 LYS A O 1
ATOM 843 N N . LEU A 1 110 ? -26.781 -14.148 0.243 1 97.44 110 LEU A N 1
ATOM 844 C CA . LEU A 1 110 ? -27.344 -13.383 1.35 1 97.44 110 LEU A CA 1
ATOM 845 C C . LEU A 1 110 ? -26.547 -13.625 2.631 1 97.44 110 LEU A C 1
ATOM 847 O O . LEU A 1 110 ? -26.188 -12.672 3.334 1 97.44 110 LEU A O 1
ATOM 851 N N . GLY A 1 111 ? -26.297 -14.859 2.949 1 97.88 111 GLY A N 1
ATOM 852 C CA . GLY A 1 111 ? -25.547 -15.172 4.156 1 97.88 111 GLY A CA 1
ATOM 853 C C . GLY A 1 111 ? -24.172 -14.539 4.188 1 97.88 111 GLY A C 1
ATOM 854 O O . GLY A 1 111 ? -23.75 -14 5.215 1 97.88 111 GLY A O 1
ATOM 855 N N . ALA A 1 112 ? -23.469 -14.609 3.109 1 97.25 112 ALA A N 1
ATOM 856 C CA . ALA A 1 112 ? -22.125 -14.047 3.021 1 97.25 112 ALA A CA 1
ATOM 857 C C . ALA A 1 112 ? -22.172 -12.523 3.088 1 97.25 112 ALA A C 1
ATOM 859 O O . ALA A 1 112 ? -21.297 -11.891 3.693 1 97.25 112 ALA A O 1
ATOM 860 N N . LEU A 1 113 ? -23.156 -11.93 2.439 1 97.5 113 LEU A N 1
ATOM 861 C CA . LEU A 1 113 ? -23.328 -10.477 2.475 1 97.5 113 LEU A CA 1
ATOM 862 C C . LEU A 1 113 ? -23.594 -10 3.896 1 97.5 113 LEU A C 1
ATOM 864 O O . LEU A 1 113 ? -23.016 -9 4.336 1 97.5 113 LEU A O 1
ATOM 868 N N . LEU A 1 114 ? -24.422 -10.672 4.602 1 97.88 114 LEU A N 1
ATOM 869 C CA . LEU A 1 114 ? -24.734 -10.312 5.98 1 97.88 114 LEU A CA 1
ATOM 870 C C . LEU A 1 114 ? -23.516 -10.445 6.871 1 97.88 114 LEU A C 1
ATOM 872 O O . LEU A 1 114 ? -23.281 -9.617 7.754 1 97.88 114 LEU A O 1
ATOM 876 N N . PHE A 1 115 ? -22.812 -11.508 6.684 1 97.38 115 PHE A N 1
ATOM 877 C CA . PHE A 1 115 ? -21.578 -11.703 7.445 1 97.38 115 PHE A CA 1
ATOM 878 C C . PHE A 1 115 ? -20.594 -10.578 7.18 1 97.38 115 PHE A C 1
ATOM 880 O O . PHE A 1 115 ? -19.953 -10.07 8.109 1 97.38 115 PHE A O 1
ATOM 887 N N . PHE A 1 116 ? -20.484 -10.234 5.922 1 96.94 116 PHE A N 1
ATOM 888 C CA . PHE A 1 116 ? -19.625 -9.125 5.52 1 96.94 116 PHE A CA 1
ATOM 889 C C . PHE A 1 116 ? -20.031 -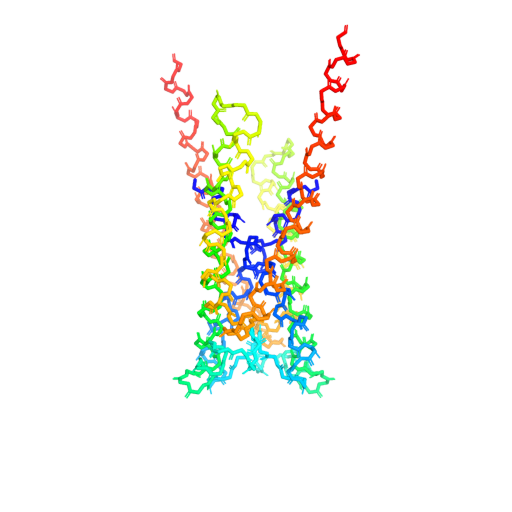7.836 6.219 1 96.94 116 PHE A C 1
ATOM 891 O O . PHE A 1 116 ? -19.188 -7.117 6.75 1 96.94 116 PHE A O 1
ATOM 898 N N . TRP A 1 117 ? -21.266 -7.508 6.238 1 97.88 117 TRP A N 1
ATOM 899 C CA . TRP A 1 117 ? -21.766 -6.285 6.867 1 97.88 117 TRP A CA 1
ATOM 900 C C . TRP A 1 117 ? -21.562 -6.328 8.375 1 97.88 117 TRP A C 1
ATOM 902 O O . TRP A 1 117 ? -21.312 -5.301 9.008 1 97.88 117 TRP A O 1
ATOM 912 N N . LEU A 1 118 ? -21.719 -7.508 8.961 1 98.06 118 LEU A N 1
ATOM 913 C CA . LEU A 1 118 ? -21.453 -7.656 10.383 1 98.06 118 LEU A CA 1
ATOM 914 C C . LEU A 1 118 ? -20 -7.297 10.703 1 98.06 118 LEU A C 1
ATOM 916 O O . LEU A 1 118 ? -19.734 -6.547 11.648 1 98.06 118 LEU A O 1
ATOM 920 N N . ILE A 1 119 ? -19.109 -7.832 9.938 1 96.88 119 ILE A N 1
ATOM 921 C CA . ILE A 1 119 ? -17.703 -7.527 10.125 1 96.88 119 ILE A CA 1
ATOM 922 C C . ILE A 1 119 ? -17.453 -6.035 9.914 1 96.88 119 ILE A C 1
ATOM 924 O O . ILE A 1 119 ? -16.719 -5.402 10.68 1 96.88 119 ILE A O 1
ATOM 928 N N . PHE A 1 120 ? -18.062 -5.543 8.883 1 97.5 120 PHE A N 1
ATOM 929 C CA . PHE A 1 120 ? -17.922 -4.121 8.586 1 97.5 120 PHE A CA 1
ATOM 930 C C . PHE A 1 120 ? -18.344 -3.273 9.773 1 97.5 120 PHE A C 1
ATOM 932 O O . PHE A 1 120 ? -17.625 -2.35 10.172 1 97.5 120 PHE A O 1
ATOM 939 N N . VAL A 1 121 ? -19.469 -3.553 10.344 1 97.5 121 VAL A N 1
ATOM 940 C CA . VAL A 1 121 ? -19.984 -2.793 11.477 1 97.5 121 VAL A CA 1
ATOM 941 C C . VAL A 1 121 ? -19.047 -2.918 12.672 1 97.5 121 VAL A C 1
ATOM 943 O O . VAL A 1 121 ? -18.781 -1.935 13.367 1 97.5 121 VAL A O 1
ATOM 946 N N . LEU A 1 122 ? -18.547 -4.062 12.938 1 97.56 122 LEU A N 1
ATOM 947 C CA . LEU A 1 122 ? -17.641 -4.285 14.055 1 97.56 122 LEU A CA 1
ATOM 948 C C . LEU A 1 122 ? -16.344 -3.494 13.867 1 97.56 122 LEU A C 1
ATOM 950 O O . LEU A 1 122 ? -15.891 -2.826 14.797 1 97.56 122 LEU A O 1
ATOM 954 N N . VAL A 1 123 ? -15.781 -3.58 12.672 1 95.75 123 VAL A N 1
ATOM 955 C CA . VAL A 1 123 ? -14.555 -2.848 12.383 1 95.75 123 VAL A CA 1
ATOM 956 C C . VAL A 1 123 ? -14.82 -1.347 12.445 1 95.75 123 VAL A C 1
ATOM 958 O O . VAL A 1 123 ? -14.008 -0.59 12.984 1 95.75 123 VAL A O 1
ATOM 961 N N . TYR A 1 124 ? -15.922 -0.999 11.93 1 96.06 124 TYR A N 1
ATOM 962 C CA . TYR A 1 124 ? -16.297 0.41 11.961 1 96.06 124 TYR A CA 1
ATOM 963 C C . TYR A 1 124 ? -16.406 0.917 13.391 1 96.06 124 TYR A C 1
ATOM 965 O O . TYR A 1 124 ? -15.883 1.985 13.719 1 96.06 124 TYR A O 1
ATOM 973 N N . ALA A 1 125 ? -17.109 0.219 14.195 1 95.62 125 ALA A N 1
ATOM 974 C CA . ALA A 1 125 ? -17.281 0.589 15.602 1 95.62 125 ALA A CA 1
ATOM 975 C C . ALA A 1 125 ? -15.938 0.678 16.312 1 95.62 125 ALA A C 1
ATOM 977 O O . ALA A 1 125 ? -15.703 1.595 17.109 1 95.62 125 ALA A O 1
ATOM 978 N N . LEU A 1 126 ? -15.109 -0.25 16.031 1 95.62 126 LEU A N 1
ATOM 979 C CA . LEU A 1 126 ? -13.781 -0.26 16.641 1 95.62 126 LEU A CA 1
ATOM 980 C C . LEU A 1 126 ? -12.992 0.981 16.234 1 95.62 126 LEU A C 1
ATOM 982 O O . LEU A 1 126 ? -12.414 1.661 17.094 1 95.62 126 LEU A O 1
ATOM 986 N N . LEU A 1 127 ? -12.945 1.247 14.953 1 91.94 127 LEU A N 1
ATOM 987 C CA . LEU A 1 127 ? -12.211 2.404 14.453 1 91.94 127 LEU A CA 1
ATOM 988 C C . LEU A 1 127 ? -12.812 3.701 14.984 1 91.94 127 LEU A C 1
ATOM 990 O O . LEU A 1 127 ? -12.086 4.637 15.328 1 91.94 127 LEU A O 1
ATOM 994 N N . PHE A 1 128 ? -14.102 3.723 15.008 1 90 128 PHE A N 1
ATOM 995 C CA . PHE A 1 128 ? -14.789 4.887 15.555 1 90 128 PHE A CA 1
ATOM 996 C C . PHE A 1 128 ? -14.414 5.094 17.016 1 90 128 PHE A C 1
ATOM 998 O O . PHE A 1 128 ? -14.148 6.219 17.438 1 90 128 PHE A O 1
ATOM 1005 N N . PHE A 1 129 ? -14.391 4.051 17.75 1 92.25 129 PHE A N 1
ATOM 1006 C CA . PHE A 1 129 ? -14.055 4.113 19.172 1 92.25 129 PHE A CA 1
ATOM 1007 C C . PHE A 1 129 ? -12.617 4.59 19.359 1 92.25 129 PHE A C 1
ATOM 1009 O O . PHE A 1 129 ? -12.352 5.441 20.219 1 92.25 129 PHE A O 1
ATOM 1016 N N . LEU A 1 130 ? -11.758 4.086 18.594 1 90.94 130 LEU A N 1
ATOM 1017 C CA . LEU A 1 130 ? -10.352 4.473 18.688 1 90.94 130 LEU A CA 1
ATOM 1018 C C . LEU A 1 130 ? -10.172 5.949 18.359 1 90.94 130 LEU A C 1
ATOM 1020 O O . LEU A 1 130 ? -9.43 6.66 19.031 1 90.94 130 LEU A O 1
ATOM 1024 N N . ASN A 1 131 ? -10.844 6.352 17.312 1 87.12 131 ASN A N 1
ATOM 1025 C CA . ASN A 1 131 ? -10.758 7.758 16.922 1 87.12 131 ASN A CA 1
ATOM 1026 C C . ASN A 1 131 ? -11.375 8.664 17.984 1 87.12 131 ASN A C 1
ATOM 1028 O O . ASN A 1 131 ? -10.867 9.758 18.234 1 87.12 131 ASN A O 1
ATOM 1032 N N . TYR A 1 132 ? -12.391 8.234 18.547 1 85.81 132 TYR A N 1
ATOM 1033 C CA . TYR A 1 132 ? -13.062 8.992 19.594 1 85.81 132 TYR A CA 1
ATOM 1034 C C . TYR A 1 132 ? -12.164 9.141 20.812 1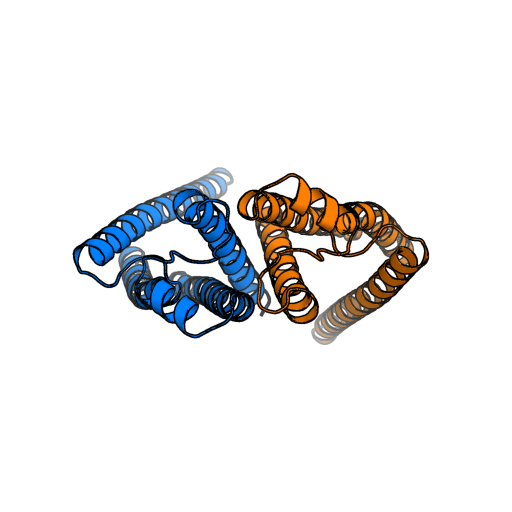 85.81 132 TYR A C 1
ATOM 1036 O O . TYR A 1 132 ? -12.07 10.227 21.391 1 85.81 132 TYR A O 1
ATOM 1044 N N . ARG A 1 133 ? -11.547 8.094 21.234 1 90.69 133 ARG A N 1
ATOM 1045 C CA . ARG A 1 133 ? -10.641 8.125 22.375 1 90.69 133 ARG A CA 1
ATOM 1046 C C . ARG A 1 133 ? -9.469 9.062 22.109 1 90.69 133 ARG A C 1
ATOM 1048 O O . ARG A 1 133 ? -9.031 9.781 23.016 1 90.69 133 ARG A O 1
ATOM 1055 N N . LYS A 1 134 ? -8.977 8.953 20.938 1 88.5 134 LYS A N 1
ATOM 1056 C CA . LYS A 1 134 ? -7.875 9.836 20.562 1 88.5 134 LYS A CA 1
ATOM 1057 C C . LYS A 1 134 ? -8.297 11.305 20.656 1 88.5 134 LYS A C 1
ATOM 1059 O O . LYS A 1 134 ? -7.551 12.133 21.172 1 88.5 134 LYS A O 1
ATOM 1064 N N . MET A 1 135 ? -9.43 11.586 20.156 1 85 135 MET A N 1
ATOM 1065 C CA . MET A 1 135 ? -9.961 12.945 20.203 1 85 135 MET A CA 1
ATOM 1066 C C . MET A 1 135 ? -10.172 13.398 21.656 1 85 135 MET A C 1
ATOM 1068 O O . MET A 1 135 ? -9.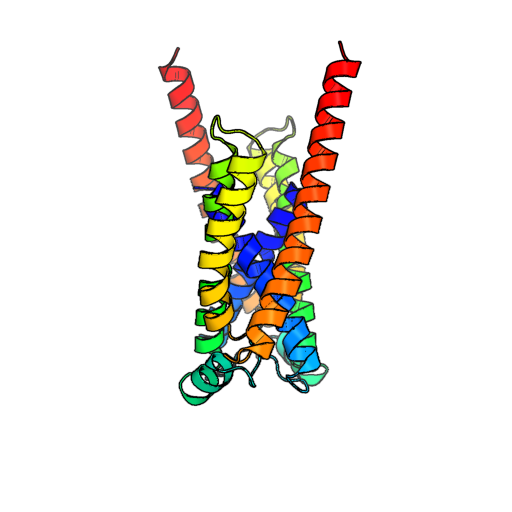859 14.539 22 1 85 135 MET A O 1
ATOM 1072 N N . GLU A 1 136 ? -10.695 12.531 22.438 1 87.81 136 GLU A N 1
ATOM 1073 C CA . GLU A 1 136 ? -10.922 12.82 23.844 1 87.81 136 GLU A CA 1
ATOM 1074 C C . GLU A 1 136 ? -9.609 13.141 24.562 1 87.81 136 GLU A C 1
ATOM 1076 O O . GLU A 1 136 ? -9.539 14.062 25.359 1 87.81 136 GLU A O 1
ATOM 1081 N N . ARG A 1 137 ? -8.68 12.414 24.281 1 90.06 137 ARG A N 1
ATOM 1082 C CA . ARG A 1 137 ? -7.371 12.625 24.891 1 90.06 137 ARG A CA 1
ATOM 1083 C C . ARG A 1 137 ? -6.785 13.969 24.469 1 90.06 137 ARG A C 1
ATOM 1085 O O . ARG A 1 137 ? -6.195 14.68 25.297 1 90.06 137 ARG A O 1
ATOM 1092 N N . GLN A 1 138 ? -6.914 14.25 23.219 1 86.94 138 GLN A N 1
ATOM 1093 C CA . GLN A 1 138 ? -6.422 15.531 22.719 1 86.94 138 GLN A CA 1
ATOM 1094 C C . GLN A 1 138 ? -7.129 16.703 23.406 1 86.94 138 GLN A C 1
ATOM 1096 O O . GLN A 1 138 ? -6.492 17.703 23.766 1 86.94 138 GLN A O 1
ATOM 1101 N N . ILE A 1 139 ? -8.375 16.609 23.641 1 84.38 139 ILE A N 1
ATOM 1102 C CA . ILE A 1 139 ? -9.172 17.656 24.281 1 84.38 139 ILE A CA 1
ATOM 1103 C C . ILE A 1 139 ? -8.742 17.797 25.75 1 84.38 139 ILE A C 1
ATOM 1105 O O . ILE A 1 139 ? -8.602 18.906 26.25 1 84.38 139 ILE A O 1
ATOM 1109 N N . LYS A 1 140 ? -8.547 16.703 26.344 1 89.88 140 LYS A N 1
ATOM 1110 C CA . LYS A 1 140 ? -8.102 16.719 27.734 1 89.88 140 LYS A CA 1
ATOM 1111 C C . LYS A 1 140 ? -6.73 17.375 27.859 1 89.88 140 LYS A C 1
ATOM 1113 O O . LYS A 1 140 ? -6.473 18.109 28.828 1 89.88 140 LYS A O 1
ATOM 1118 N N . ASP A 1 141 ? -5.852 17.094 26.906 1 89.19 141 ASP A N 1
ATOM 1119 C CA . ASP A 1 141 ? -4.516 17.688 26.891 1 89.19 141 ASP A CA 1
ATOM 1120 C C . ASP A 1 141 ? -4.594 19.203 26.734 1 89.19 141 ASP A C 1
ATOM 1122 O O . ASP A 1 141 ? -3.805 19.938 27.344 1 89.19 141 ASP A O 1
ATOM 1126 N N . ILE A 1 142 ? -5.422 19.703 25.922 1 83.88 142 ILE A N 1
ATOM 1127 C CA . ILE A 1 142 ? -5.609 21.125 25.688 1 83.88 142 ILE A CA 1
ATOM 1128 C C . ILE A 1 142 ? -6.227 21.781 26.922 1 83.88 142 ILE A C 1
ATOM 1130 O O . ILE A 1 142 ? -5.797 22.859 27.344 1 83.88 142 ILE A O 1
ATOM 1134 N N . ASN A 1 143 ? -7.156 21.109 27.453 1 83.44 143 ASN A N 1
ATOM 1135 C CA . ASN A 1 143 ? -7.805 21.656 28.656 1 83.44 143 ASN A CA 1
ATOM 1136 C C . ASN A 1 143 ? -6.863 21.641 29.859 1 83.44 143 ASN A C 1
ATOM 1138 O O . ASN A 1 143 ? -6.938 22.516 30.719 1 83.44 143 ASN A O 1
ATOM 1142 N N . GLY A 1 144 ? -6.129 20.609 29.844 1 78 144 GLY A N 1
ATOM 1143 C CA . GLY A 1 144 ? -5.164 20.562 30.938 1 78 144 GLY A CA 1
ATOM 1144 C C . GLY A 1 144 ? -4.098 21.641 30.828 1 78 144 GLY A C 1
ATOM 1145 O O . GLY A 1 144 ? -3.443 21.969 31.812 1 78 144 GLY A O 1
ATOM 1146 N N . ARG A 1 145 ? -3.736 22.047 29.703 1 73.44 145 ARG A N 1
ATOM 1147 C CA . ARG A 1 145 ? -2.754 23.109 29.516 1 73.44 145 ARG A CA 1
ATOM 1148 C C . ARG A 1 145 ? -3.385 24.484 29.688 1 73.44 145 ARG A C 1
ATOM 1150 O O . ARG A 1 145 ? -2.682 25.5 29.75 1 73.44 145 ARG A O 1
ATOM 1157 N N . LEU A 1 146 ? -4.652 24.562 29.828 1 54.09 146 LEU A N 1
ATOM 1158 C CA . LEU A 1 146 ? -5.309 25.797 30.234 1 54.09 146 LEU A CA 1
ATOM 1159 C C . LEU A 1 146 ? -5.438 25.875 31.75 1 54.09 146 LEU A C 1
ATOM 1161 O O . LEU A 1 146 ? -5.223 26.922 32.344 1 54.09 146 LEU A O 1
ATOM 1165 N N . MET B 1 1 ? 4.113 8.047 14.656 1 71.81 1 MET B N 1
ATOM 1166 C CA . MET B 1 1 ? 3.711 6.668 14.383 1 71.81 1 MET B CA 1
ATOM 1167 C C . MET B 1 1 ? 2.904 6.578 13.094 1 71.81 1 MET B C 1
ATOM 1169 O O . MET B 1 1 ? 3.197 5.754 12.227 1 71.81 1 MET B O 1
ATOM 1173 N N . LYS B 1 2 ? 2.203 7.621 12.789 1 82.81 2 LYS B N 1
ATOM 1174 C CA . LYS B 1 2 ? 1.341 7.629 11.609 1 82.81 2 LYS B CA 1
ATOM 1175 C C . LYS B 1 2 ? 2.162 7.766 10.328 1 82.81 2 LYS B C 1
ATOM 1177 O O . LYS B 1 2 ? 1.897 7.078 9.344 1 82.81 2 LYS B O 1
ATOM 1182 N N . LYS B 1 3 ? 3.289 8.398 10.547 1 91.12 3 LYS B N 1
ATOM 1183 C CA . LYS B 1 3 ? 4.102 8.633 9.359 1 91.12 3 LYS B CA 1
ATOM 1184 C C . LYS B 1 3 ? 4.785 7.355 8.891 1 91.12 3 LYS B C 1
ATOM 1186 O O . LYS B 1 3 ? 4.926 7.121 7.688 1 91.12 3 LYS B O 1
ATOM 1191 N N . TYR B 1 4 ? 5.168 6.52 9.82 1 93.25 4 TYR B N 1
ATOM 1192 C CA . TYR B 1 4 ? 5.871 5.289 9.484 1 93.25 4 TYR B CA 1
ATOM 1193 C C . TYR B 1 4 ? 4.914 4.266 8.883 1 93.25 4 TYR B C 1
ATOM 1195 O O . TYR B 1 4 ? 5.285 3.516 7.977 1 93.25 4 TYR B O 1
ATOM 1203 N N . ILE B 1 5 ? 3.717 4.25 9.352 1 94.94 5 ILE B N 1
ATOM 1204 C CA . ILE B 1 5 ? 2.711 3.346 8.805 1 94.94 5 ILE B CA 1
ATOM 1205 C C . ILE B 1 5 ? 2.377 3.754 7.371 1 94.94 5 ILE B C 1
ATOM 1207 O O . ILE B 1 5 ? 2.289 2.902 6.48 1 94.94 5 ILE B O 1
ATOM 1211 N N . LEU B 1 6 ? 2.234 4.996 7.152 1 95.88 6 LEU B N 1
ATOM 1212 C CA . LEU B 1 6 ? 1.924 5.496 5.816 1 95.88 6 LEU B CA 1
ATOM 1213 C C . LEU B 1 6 ? 3.086 5.258 4.859 1 95.88 6 LEU B C 1
ATOM 1215 O O . LEU B 1 6 ? 2.877 4.914 3.695 1 95.88 6 LEU B O 1
ATOM 1219 N N . SER B 1 7 ? 4.273 5.41 5.402 1 97.31 7 SER B N 1
ATOM 1220 C CA . SER B 1 7 ? 5.441 5.168 4.562 1 97.31 7 SER B CA 1
ATOM 1221 C C . SER B 1 7 ? 5.594 3.686 4.246 1 97.31 7 SER B C 1
ATOM 1223 O O . SER B 1 7 ? 5.992 3.32 3.137 1 97.31 7 SER B O 1
ATOM 1225 N N . ALA B 1 8 ? 5.336 2.898 5.207 1 98.31 8 ALA B N 1
ATOM 1226 C CA . ALA B 1 8 ? 5.324 1.458 4.965 1 98.31 8 ALA B CA 1
ATOM 1227 C C . ALA B 1 8 ? 4.289 1.088 3.906 1 98.31 8 ALA B C 1
ATOM 1229 O O . ALA B 1 8 ? 4.566 0.286 3.012 1 98.31 8 ALA B O 1
ATOM 1230 N N . SER B 1 9 ? 3.137 1.711 4.02 1 98.25 9 SER B N 1
ATOM 1231 C CA . SER B 1 9 ? 2.07 1.446 3.061 1 98.25 9 SER B CA 1
ATOM 1232 C C . SER B 1 9 ? 2.469 1.885 1.656 1 98.25 9 SER B C 1
ATOM 1234 O O . SER B 1 9 ? 2.162 1.202 0.676 1 98.25 9 SER B O 1
ATOM 1236 N N . LEU B 1 10 ? 3.104 2.973 1.581 1 97.75 10 LEU B N 1
ATOM 1237 C CA . LEU B 1 10 ? 3.6 3.436 0.29 1 97.75 10 LEU B CA 1
ATOM 1238 C C . LEU B 1 10 ? 4.613 2.451 -0.286 1 97.75 10 LEU B C 1
ATOM 1240 O O . LEU B 1 10 ? 4.594 2.164 -1.484 1 97.75 10 LEU B O 1
ATOM 1244 N N . GLY B 1 11 ? 5.492 1.96 0.544 1 98.44 11 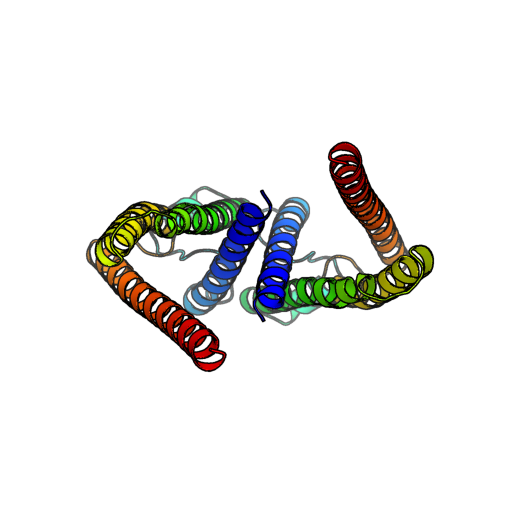GLY B N 1
ATOM 1245 C CA . GLY B 1 11 ? 6.438 0.94 0.118 1 98.44 11 GLY B CA 1
ATOM 1246 C C . GLY B 1 11 ? 5.77 -0.314 -0.409 1 98.44 11 GLY B C 1
ATOM 1247 O O . GLY B 1 11 ? 6.156 -0.841 -1.453 1 98.44 11 GLY B O 1
ATOM 1248 N N . ILE B 1 12 ? 4.793 -0.744 0.299 1 98.75 12 ILE B N 1
ATOM 1249 C CA . ILE B 1 12 ? 4.047 -1.93 -0.109 1 98.75 12 ILE B CA 1
ATOM 1250 C C . ILE B 1 12 ? 3.357 -1.67 -1.445 1 98.75 12 ILE B C 1
ATOM 1252 O O . ILE B 1 12 ? 3.373 -2.523 -2.336 1 98.75 12 ILE B O 1
ATOM 1256 N N . ALA B 1 13 ? 2.771 -0.498 -1.576 1 98.56 13 ALA B N 1
ATOM 1257 C CA . ALA B 1 13 ? 2.072 -0.161 -2.814 1 98.56 13 ALA B CA 1
ATOM 1258 C C . ALA B 1 13 ? 3.033 -0.139 -3.998 1 98.56 13 ALA B C 1
ATOM 1260 O O . ALA B 1 13 ? 2.76 -0.743 -5.039 1 98.56 13 ALA B O 1
ATOM 1261 N N . ILE B 1 14 ? 4.121 0.488 -3.848 1 97.69 14 ILE B N 1
ATOM 1262 C CA . ILE B 1 14 ? 5.105 0.586 -4.918 1 97.69 14 ILE B CA 1
ATOM 1263 C C . ILE B 1 14 ? 5.66 -0.8 -5.238 1 97.69 14 ILE B C 1
ATOM 1265 O O . ILE B 1 14 ? 5.781 -1.174 -6.406 1 97.69 14 ILE B O 1
ATOM 1269 N N . GLY B 1 15 ? 6 -1.53 -4.188 1 98.25 15 GLY B N 1
ATOM 1270 C CA . GLY B 1 15 ? 6.473 -2.891 -4.387 1 98.25 15 GLY B CA 1
ATOM 1271 C C . GLY B 1 15 ? 5.473 -3.766 -5.121 1 98.25 15 GLY B C 1
ATOM 1272 O O . GLY B 1 15 ? 5.855 -4.562 -5.984 1 98.25 15 GLY B O 1
ATOM 1273 N N . THR B 1 16 ? 4.25 -3.627 -4.758 1 98.44 16 THR B N 1
ATOM 1274 C CA . THR B 1 16 ? 3.197 -4.395 -5.41 1 98.44 16 THR B CA 1
ATOM 1275 C C . THR B 1 16 ? 3.094 -4.027 -6.887 1 98.44 16 THR B C 1
ATOM 1277 O O . THR B 1 16 ? 2.963 -4.906 -7.742 1 98.44 16 THR B O 1
ATOM 1280 N N . ILE B 1 17 ? 3.137 -2.807 -7.188 1 97.56 17 ILE B N 1
ATOM 1281 C CA . ILE B 1 17 ? 3.062 -2.359 -8.57 1 97.56 17 ILE B CA 1
ATOM 1282 C C . ILE B 1 17 ? 4.258 -2.906 -9.352 1 97.56 17 ILE B C 1
ATOM 1284 O O . ILE B 1 17 ? 4.098 -3.422 -10.461 1 97.56 17 ILE B O 1
ATOM 1288 N N . ILE B 1 18 ? 5.434 -2.787 -8.781 1 96.44 18 ILE B N 1
ATOM 1289 C CA . ILE B 1 18 ? 6.637 -3.318 -9.414 1 96.44 18 ILE B CA 1
ATOM 1290 C C . ILE B 1 18 ? 6.48 -4.82 -9.641 1 96.44 18 ILE B C 1
ATOM 1292 O O . ILE B 1 18 ? 6.875 -5.34 -10.688 1 96.44 18 ILE B O 1
ATOM 1296 N N . SER B 1 19 ? 5.922 -5.516 -8.688 1 97.88 19 SER B N 1
ATOM 1297 C CA . SER B 1 19 ? 5.742 -6.957 -8.797 1 97.88 19 SER B CA 1
ATOM 1298 C C . SER B 1 19 ? 4.805 -7.312 -9.953 1 97.88 19 SER B C 1
ATOM 1300 O O . SER B 1 19 ? 4.992 -8.328 -10.625 1 97.88 19 SER B O 1
ATOM 1302 N N . ILE B 1 20 ? 3.783 -6.492 -10.156 1 97.62 20 ILE B N 1
ATOM 1303 C CA . ILE B 1 20 ? 2.867 -6.719 -11.266 1 97.62 20 ILE B CA 1
ATOM 1304 C C . ILE B 1 20 ? 3.611 -6.555 -12.594 1 97.62 20 ILE B C 1
ATOM 1306 O O . ILE B 1 20 ? 3.479 -7.387 -13.492 1 97.62 20 ILE B O 1
ATOM 1310 N N . ILE B 1 21 ? 4.395 -5.527 -12.688 1 95.5 21 ILE B N 1
ATOM 1311 C CA . ILE B 1 21 ? 5.156 -5.25 -13.898 1 95.5 21 ILE B CA 1
ATOM 1312 C C . ILE B 1 21 ? 6.137 -6.391 -14.164 1 95.5 21 ILE B C 1
ATOM 1314 O O . ILE B 1 21 ? 6.195 -6.922 -15.273 1 95.5 21 ILE B O 1
ATOM 1318 N N . THR B 1 22 ? 6.895 -6.758 -13.117 1 93.5 22 THR B N 1
ATOM 1319 C CA . THR B 1 22 ? 7.883 -7.816 -13.289 1 93.5 22 THR B CA 1
ATOM 1320 C C . THR B 1 22 ? 7.203 -9.141 -13.633 1 93.5 22 THR B C 1
ATOM 1322 O O . THR B 1 22 ? 7.73 -9.93 -14.414 1 93.5 22 THR B O 1
ATOM 1325 N N . SER B 1 23 ? 6.055 -9.422 -13.055 1 96.12 23 SER B N 1
ATOM 1326 C CA . SER B 1 23 ? 5.316 -10.648 -13.352 1 96.12 23 SER B CA 1
ATOM 1327 C C . SER B 1 23 ? 4.809 -10.656 -14.789 1 96.12 23 SER B C 1
ATOM 1329 O O . SER B 1 23 ? 4.766 -11.703 -15.438 1 96.12 23 SER B O 1
ATOM 1331 N N . ALA B 1 24 ? 4.363 -9.477 -15.266 1 94.56 24 ALA B N 1
ATOM 1332 C CA . ALA B 1 24 ? 3.896 -9.375 -16.641 1 94.56 24 ALA B CA 1
ATOM 1333 C C . ALA B 1 24 ? 5.023 -9.68 -17.625 1 94.56 24 ALA B C 1
ATOM 1335 O O . ALA B 1 24 ? 4.785 -10.273 -18.688 1 94.56 24 ALA B O 1
ATOM 1336 N N . VAL B 1 25 ? 6.191 -9.312 -17.25 1 93 25 VAL B N 1
ATOM 1337 C CA . VAL B 1 25 ? 7.344 -9.469 -18.125 1 93 25 VAL B CA 1
ATOM 1338 C C . VAL B 1 25 ? 7.918 -10.875 -17.984 1 93 25 VAL B C 1
ATOM 1340 O O . VAL B 1 25 ? 8.227 -11.531 -18.984 1 93 25 VAL B O 1
ATOM 1343 N N . PHE B 1 26 ? 7.977 -11.398 -16.734 1 90.69 26 PHE B N 1
ATOM 1344 C CA . PHE B 1 26 ? 8.773 -12.594 -16.5 1 90.69 26 PHE B CA 1
ATOM 1345 C C . PHE B 1 26 ? 7.891 -13.766 -16.078 1 90.69 26 PHE B C 1
ATOM 1347 O O . PHE B 1 26 ? 8.336 -14.914 -16.062 1 90.69 26 PHE B O 1
ATOM 1354 N N . GLY B 1 27 ? 6.66 -13.539 -15.703 1 90.19 27 GLY B N 1
ATOM 1355 C CA . GLY B 1 27 ? 5.848 -14.555 -15.047 1 90.19 27 GLY B CA 1
ATOM 1356 C C . GLY B 1 27 ? 5.051 -15.398 -16.016 1 90.19 27 GLY B C 1
ATOM 1357 O O . GLY B 1 27 ? 4.48 -16.422 -15.641 1 90.19 27 GLY B O 1
ATOM 1358 N N . GLN B 1 28 ? 4.965 -14.984 -17.266 1 90 28 GLN B N 1
ATOM 1359 C CA . GLN B 1 28 ? 4.242 -15.734 -18.281 1 90 28 GLN B CA 1
ATOM 1360 C C . GLN B 1 28 ? 2.811 -16.031 -17.844 1 90 28 GLN B C 1
ATOM 1362 O O . GLN B 1 28 ? 2.363 -17.172 -17.906 1 90 28 GLN B O 1
ATOM 1367 N N . GLY B 1 29 ? 2.146 -15.023 -17.25 1 89.25 29 GLY B N 1
ATOM 1368 C CA . GLY B 1 29 ? 0.745 -15.133 -16.875 1 89.25 29 GLY B CA 1
ATOM 1369 C C . GLY B 1 29 ? 0.541 -15.453 -15.406 1 89.25 29 GLY B C 1
ATOM 1370 O O . GLY B 1 29 ? -0.557 -15.281 -14.875 1 89.25 29 GLY B O 1
ATOM 1371 N N . THR B 1 30 ? 1.612 -16.031 -14.805 1 93.56 30 THR B N 1
ATOM 1372 C CA . THR B 1 30 ? 1.572 -16.312 -13.375 1 93.56 30 THR B CA 1
ATOM 1373 C C . THR B 1 30 ? 2.039 -15.109 -12.57 1 93.56 30 THR B C 1
ATOM 1375 O O . THR B 1 30 ? 2.961 -14.398 -12.984 1 93.56 30 THR B O 1
ATOM 1378 N N . TYR B 1 31 ? 1.376 -14.883 -11.555 1 96.94 31 TYR B N 1
ATOM 1379 C CA . TYR B 1 31 ? 1.818 -13.773 -10.711 1 96.94 31 TYR B CA 1
ATOM 1380 C C . TYR B 1 31 ? 2.914 -14.219 -9.758 1 96.94 31 TYR B C 1
ATOM 1382 O O . TYR B 1 31 ? 2.707 -15.133 -8.945 1 96.94 31 TYR B O 1
ATOM 1390 N N . LEU B 1 32 ? 3.986 -13.594 -9.875 1 96.06 32 LEU B N 1
ATOM 1391 C CA . LEU B 1 32 ? 5.113 -13.727 -8.961 1 96.06 32 LEU B CA 1
ATOM 1392 C C . LEU B 1 32 ? 5.504 -12.367 -8.375 1 96.06 32 LEU B C 1
ATOM 1394 O O . LEU B 1 32 ? 5.738 -11.414 -9.125 1 96.06 32 LEU B O 1
ATOM 1398 N N . PRO B 1 33 ? 5.547 -12.297 -7.051 1 97.06 33 PRO B N 1
ATOM 1399 C CA . PRO B 1 33 ? 5.816 -10.984 -6.453 1 97.06 33 PRO B CA 1
ATOM 1400 C C . PRO B 1 33 ? 7.266 -10.539 -6.637 1 97.06 33 PRO B C 1
ATOM 1402 O O . PRO B 1 33 ? 7.645 -9.453 -6.184 1 97.06 33 PRO B O 1
ATOM 1405 N N . LEU B 1 34 ? 8.102 -11.32 -7.238 1 97.19 34 LEU B N 1
ATOM 1406 C CA . LEU B 1 34 ? 9.508 -11.055 -7.488 1 97.19 34 LEU B CA 1
ATOM 1407 C C . LEU B 1 34 ? 9.961 -11.68 -8.805 1 97.19 34 LEU B C 1
ATOM 1409 O O . LEU B 1 34 ? 9.156 -12.312 -9.5 1 97.19 34 LEU B O 1
ATOM 1413 N N . ASN B 1 35 ? 11.164 -11.344 -9.234 1 96.69 35 ASN B N 1
ATOM 1414 C CA . ASN B 1 35 ? 11.781 -11.922 -10.43 1 96.69 35 ASN B CA 1
ATOM 1415 C C . ASN B 1 35 ? 12.273 -13.344 -10.172 1 96.69 35 ASN B C 1
ATOM 1417 O O . ASN B 1 35 ? 13.227 -13.547 -9.414 1 96.69 35 ASN B O 1
ATOM 1421 N N . PRO B 1 36 ? 11.695 -14.359 -10.836 1 96.19 36 PRO B N 1
ATOM 1422 C CA . PRO B 1 36 ? 12.094 -15.75 -10.57 1 96.19 36 PRO B CA 1
ATOM 1423 C C . PRO B 1 36 ? 13.523 -16.047 -10.992 1 96.19 36 PRO B C 1
ATOM 1425 O O . PRO B 1 36 ? 14.117 -17.031 -10.547 1 96.19 36 PRO B O 1
ATOM 1428 N N . PHE B 1 37 ? 14.109 -15.227 -11.805 1 95.81 37 PHE B N 1
ATOM 1429 C CA . PHE B 1 37 ? 15.453 -15.453 -12.32 1 95.81 37 PHE B CA 1
ATOM 1430 C C . PHE B 1 37 ? 16.484 -14.727 -11.477 1 95.81 37 PHE B C 1
ATOM 1432 O O . PHE B 1 37 ? 17.688 -14.836 -11.719 1 95.81 37 PHE B O 1
ATOM 1439 N N . SER B 1 38 ? 16.016 -13.992 -10.547 1 97.38 38 SER B N 1
ATOM 1440 C CA . SER B 1 38 ? 16.938 -13.367 -9.602 1 97.38 38 SER B CA 1
ATOM 1441 C C . SER B 1 38 ? 17.484 -14.391 -8.609 1 97.38 38 SER B C 1
ATOM 1443 O O . SER B 1 38 ? 16.938 -15.484 -8.477 1 97.38 38 SER B O 1
ATOM 1445 N N . THR B 1 39 ? 18.562 -14.016 -7.914 1 98.25 39 THR B N 1
ATOM 1446 C CA . THR B 1 39 ? 19.188 -14.914 -6.953 1 98.25 39 THR B CA 1
ATOM 1447 C C . THR B 1 39 ? 18.234 -15.266 -5.824 1 98.25 39 THR B C 1
ATOM 1449 O O . THR B 1 39 ? 18 -16.453 -5.543 1 98.25 39 THR B O 1
ATOM 1452 N N . MET B 1 40 ? 17.641 -14.242 -5.219 1 98.31 40 MET B N 1
ATOM 1453 C CA . MET B 1 40 ? 16.734 -14.484 -4.102 1 98.31 40 MET B CA 1
ATOM 1454 C C . MET B 1 40 ? 15.406 -15.047 -4.586 1 98.31 40 MET B C 1
ATOM 1456 O O . MET B 1 40 ? 14.758 -15.828 -3.885 1 98.31 40 MET B O 1
ATOM 1460 N N . GLY B 1 41 ? 14.969 -14.594 -5.777 1 97.81 41 GLY B N 1
ATOM 1461 C CA . GLY B 1 41 ? 13.758 -15.164 -6.352 1 97.81 41 GLY B CA 1
ATOM 1462 C C . GLY B 1 41 ? 13.828 -16.656 -6.539 1 97.81 41 GLY B C 1
ATOM 1463 O O . GLY B 1 41 ? 12.906 -17.391 -6.152 1 97.81 41 GLY B O 1
ATOM 1464 N N . ALA B 1 42 ? 14.953 -17.141 -7.16 1 97.5 42 ALA B N 1
ATOM 1465 C CA . ALA B 1 42 ? 15.164 -18.562 -7.344 1 97.5 42 ALA B CA 1
ATOM 1466 C C . ALA B 1 42 ? 15.188 -19.297 -6 1 97.5 42 ALA B C 1
ATOM 1468 O O . ALA B 1 42 ? 14.57 -20.344 -5.848 1 97.5 42 ALA B O 1
ATOM 1469 N N . TYR B 1 43 ? 15.898 -18.688 -5.07 1 98.5 43 TYR B N 1
ATOM 1470 C CA . TYR B 1 43 ? 16.016 -19.297 -3.748 1 98.5 43 TYR B CA 1
ATOM 1471 C C . TYR B 1 43 ? 14.648 -19.391 -3.074 1 98.5 43 TYR B C 1
ATOM 1473 O O . TYR B 1 43 ? 14.281 -20.453 -2.562 1 98.5 43 TYR B O 1
ATOM 1481 N N . TYR B 1 44 ? 13.867 -18.297 -3.004 1 98.38 44 TYR B N 1
ATOM 1482 C CA . TYR B 1 44 ? 12.57 -18.266 -2.334 1 98.38 44 TYR B CA 1
ATOM 1483 C C . TYR B 1 44 ? 11.609 -19.266 -2.959 1 98.38 44 TYR B C 1
ATOM 1485 O O . TYR B 1 44 ? 10.922 -20 -2.248 1 98.38 44 TYR B O 1
ATOM 1493 N N . LEU B 1 45 ? 11.594 -19.297 -4.273 1 96.25 45 LEU B N 1
ATOM 1494 C CA . LEU B 1 45 ? 10.625 -20.141 -4.969 1 96.25 45 LEU B CA 1
ATOM 1495 C C . LEU B 1 45 ? 10.969 -21.609 -4.816 1 96.25 45 LEU B C 1
ATOM 1497 O O . LEU B 1 45 ? 10.086 -22.469 -4.898 1 96.25 45 LEU B O 1
ATOM 1501 N N . SER B 1 46 ? 12.234 -21.969 -4.566 1 97.69 46 SER B N 1
ATOM 1502 C CA . SER B 1 46 ? 12.664 -23.359 -4.375 1 97.69 46 SER B CA 1
ATOM 1503 C C . SER B 1 46 ? 12.43 -23.812 -2.939 1 97.69 46 SER B C 1
ATOM 1505 O O . SER B 1 46 ? 12.359 -25.016 -2.67 1 97.69 46 SER B O 1
ATOM 1507 N N . ASN B 1 47 ? 12.211 -22.859 -2.018 1 98.19 47 ASN B N 1
ATOM 1508 C CA . ASN B 1 47 ? 12.258 -23.266 -0.616 1 98.19 47 ASN B CA 1
ATOM 1509 C C . ASN B 1 47 ? 10.961 -22.922 0.111 1 98.19 47 ASN B C 1
ATOM 1511 O O . ASN B 1 47 ? 10.711 -23.406 1.21 1 98.19 47 ASN B O 1
ATOM 1515 N N . PHE B 1 48 ? 10.18 -22.047 -0.474 1 97.81 48 PHE B N 1
ATOM 1516 C CA . PHE B 1 48 ? 8.977 -21.578 0.204 1 97.81 48 PHE B CA 1
ATOM 1517 C C . PHE B 1 48 ? 7.77 -21.656 -0.721 1 97.81 48 PHE B C 1
ATOM 1519 O O . PHE B 1 48 ? 7.918 -21.688 -1.944 1 97.81 48 PHE B O 1
ATOM 1526 N N . SER B 1 49 ? 6.57 -21.703 -0.106 1 96.88 49 SER B N 1
ATOM 1527 C CA . SER B 1 49 ? 5.34 -21.594 -0.883 1 96.88 49 SER B CA 1
ATOM 1528 C C . SER B 1 49 ? 5.168 -20.188 -1.451 1 96.88 49 SER B C 1
ATOM 1530 O O . SER B 1 49 ? 5.809 -19.25 -0.988 1 96.88 49 SER B O 1
ATOM 1532 N N . GLN B 1 50 ? 4.289 -20.016 -2.375 1 96.5 50 GLN B N 1
ATOM 1533 C CA . GLN B 1 50 ? 4.047 -18.703 -2.979 1 96.5 50 GLN B CA 1
ATOM 1534 C C . GLN B 1 50 ? 3.477 -17.719 -1.958 1 96.5 50 GLN B C 1
ATOM 1536 O O . GLN B 1 50 ? 3.783 -16.531 -1.998 1 96.5 50 GLN B O 1
ATOM 1541 N N . VAL B 1 51 ? 2.682 -18.219 -1.096 1 97.38 51 VAL B N 1
ATOM 1542 C CA . VAL B 1 51 ? 2.088 -17.375 -0.062 1 97.38 51 VAL B CA 1
ATOM 1543 C C . VAL B 1 51 ? 3.184 -16.828 0.853 1 97.38 51 VAL B C 1
ATOM 1545 O O . VAL B 1 51 ? 3.197 -15.641 1.176 1 97.38 51 VAL B O 1
ATOM 1548 N N . THR B 1 52 ? 4.082 -17.656 1.237 1 97.69 52 THR B N 1
ATOM 1549 C CA . THR B 1 52 ? 5.184 -17.25 2.102 1 97.69 52 THR B CA 1
ATOM 1550 C C . THR B 1 52 ? 6.094 -16.266 1.386 1 97.69 52 THR B C 1
ATOM 1552 O O . THR B 1 52 ? 6.57 -15.297 1.992 1 97.69 52 THR B O 1
ATOM 1555 N N . VAL B 1 53 ? 6.316 -16.5 0.132 1 98.25 53 VAL B N 1
ATOM 1556 C CA . VAL B 1 53 ? 7.145 -15.609 -0.663 1 98.25 53 VAL B CA 1
ATOM 1557 C C . VAL B 1 53 ? 6.504 -14.219 -0.717 1 98.25 53 VAL B C 1
ATOM 1559 O O . VAL B 1 53 ? 7.184 -13.211 -0.555 1 98.25 53 VAL B O 1
ATOM 1562 N N . MET B 1 54 ? 5.195 -14.203 -0.908 1 98.44 54 MET B N 1
ATOM 1563 C CA . MET B 1 54 ? 4.484 -12.93 -0.928 1 98.44 54 MET B CA 1
ATOM 1564 C C . MET B 1 54 ? 4.613 -12.211 0.411 1 98.44 54 MET B C 1
ATOM 1566 O O . MET B 1 54 ? 4.84 -11 0.452 1 98.44 54 MET B O 1
ATOM 1570 N N . LEU B 1 55 ? 4.508 -12.93 1.448 1 98.25 55 LEU B N 1
ATOM 1571 C CA . LEU B 1 55 ? 4.656 -12.359 2.783 1 98.25 55 LEU B CA 1
ATOM 1572 C C . LEU B 1 55 ? 6.043 -11.75 2.965 1 98.25 55 LEU B C 1
ATOM 1574 O O . LEU B 1 55 ? 6.172 -10.641 3.486 1 98.25 55 LEU B O 1
ATOM 1578 N N . ILE B 1 56 ? 7.066 -12.422 2.566 1 98.62 56 ILE B N 1
ATOM 1579 C CA . ILE B 1 56 ? 8.445 -11.953 2.666 1 98.62 56 ILE B CA 1
ATOM 1580 C C . ILE B 1 56 ? 8.609 -10.672 1.863 1 98.62 56 ILE B C 1
ATOM 1582 O O . ILE B 1 56 ? 9.164 -9.688 2.361 1 98.62 56 ILE B O 1
ATOM 1586 N N . CYS B 1 57 ? 8.086 -10.688 0.627 1 98.75 57 CYS B N 1
ATOM 1587 C CA . CYS B 1 57 ? 8.211 -9.523 -0.244 1 98.75 57 CYS B CA 1
ATOM 1588 C C . CYS B 1 57 ? 7.5 -8.312 0.353 1 98.75 57 CYS B C 1
ATOM 1590 O O . CYS B 1 57 ? 8.055 -7.211 0.374 1 98.75 57 CYS B O 1
ATOM 1592 N N . VAL B 1 58 ? 6.316 -8.523 0.867 1 98.81 58 VAL B N 1
ATOM 1593 C CA . VAL B 1 58 ? 5.543 -7.43 1.448 1 98.81 58 VAL B CA 1
ATOM 1594 C C . VAL B 1 58 ? 6.285 -6.852 2.652 1 98.81 58 VAL B C 1
ATOM 1596 O O . VAL B 1 58 ? 6.336 -5.633 2.83 1 98.81 58 VAL B O 1
ATOM 1599 N N . ALA B 1 59 ? 6.867 -7.688 3.484 1 98.81 59 ALA B N 1
ATOM 1600 C CA . ALA B 1 59 ? 7.656 -7.23 4.625 1 98.81 59 ALA B CA 1
ATOM 1601 C C . ALA B 1 59 ? 8.844 -6.391 4.172 1 98.81 59 ALA B C 1
ATOM 1603 O O . ALA B 1 59 ? 9.148 -5.355 4.77 1 98.81 59 ALA B O 1
ATOM 1604 N N . ILE B 1 60 ? 9.508 -6.82 3.129 1 98.88 60 ILE B N 1
ATOM 1605 C CA . ILE B 1 60 ? 10.664 -6.105 2.592 1 98.88 60 ILE B CA 1
ATOM 1606 C C . ILE B 1 60 ? 10.219 -4.762 2.02 1 98.88 60 ILE B C 1
ATOM 1608 O O . ILE B 1 60 ? 10.859 -3.736 2.262 1 98.88 60 ILE B O 1
ATOM 1612 N N . TRP B 1 61 ? 9.102 -4.777 1.253 1 98.88 61 TRP B N 1
ATOM 1613 C CA . TRP B 1 61 ? 8.586 -3.541 0.672 1 98.88 61 TRP B CA 1
ATOM 1614 C C . TRP B 1 61 ? 8.211 -2.545 1.763 1 98.88 61 TRP B C 1
ATOM 1616 O O . TRP B 1 61 ? 8.484 -1.349 1.642 1 98.88 61 TRP B O 1
ATOM 1626 N N . ALA B 1 62 ? 7.562 -3.016 2.807 1 98.81 62 ALA B N 1
ATOM 1627 C CA . ALA B 1 62 ? 7.242 -2.162 3.949 1 98.81 62 ALA B CA 1
ATOM 1628 C C . ALA B 1 62 ? 8.508 -1.573 4.562 1 98.81 62 ALA B C 1
ATOM 1630 O O . ALA B 1 62 ? 8.547 -0.385 4.895 1 98.81 62 ALA B O 1
ATOM 1631 N N . THR B 1 63 ? 9.523 -2.387 4.754 1 98.81 63 THR B N 1
ATOM 1632 C CA . THR B 1 63 ? 10.789 -1.957 5.332 1 98.81 63 THR B CA 1
ATOM 1633 C C . THR B 1 63 ? 11.445 -0.884 4.465 1 98.81 63 THR B C 1
ATOM 1635 O O . THR B 1 63 ? 12.031 0.067 4.984 1 98.81 63 THR B O 1
ATOM 1638 N N . ILE B 1 64 ? 11.312 -1.052 3.15 1 98.56 64 ILE B N 1
ATOM 1639 C CA . ILE B 1 64 ? 11.852 -0.054 2.232 1 98.56 64 ILE B CA 1
ATOM 1640 C C . ILE B 1 64 ? 11.172 1.291 2.473 1 98.56 64 ILE B C 1
ATOM 1642 O O . ILE B 1 64 ? 11.836 2.326 2.553 1 98.56 64 ILE B O 1
ATOM 1646 N N . GLY B 1 65 ? 9.836 1.29 2.562 1 98.38 65 GLY B N 1
ATOM 1647 C CA . GLY B 1 65 ? 9.125 2.52 2.879 1 98.38 65 GLY B CA 1
ATOM 1648 C C . GLY B 1 65 ? 9.609 3.18 4.156 1 98.38 65 GLY B C 1
ATOM 1649 O O . GLY B 1 65 ? 9.828 4.395 4.191 1 98.38 65 GLY B O 1
ATOM 1650 N N . ILE B 1 66 ? 9.82 2.387 5.148 1 98.5 66 ILE B N 1
ATOM 1651 C CA . ILE B 1 66 ? 10.266 2.881 6.445 1 98.5 66 ILE B CA 1
ATOM 1652 C C . ILE B 1 66 ? 11.688 3.434 6.328 1 98.5 66 ILE B C 1
ATOM 1654 O O . ILE B 1 66 ? 12.016 4.461 6.926 1 98.5 66 ILE B O 1
ATOM 1658 N N . LEU B 1 67 ? 12.547 2.787 5.594 1 98.5 67 LEU B N 1
ATOM 1659 C CA . LEU B 1 67 ? 13.922 3.236 5.371 1 98.5 67 LEU B CA 1
ATOM 1660 C C . LEU B 1 67 ? 13.938 4.664 4.832 1 98.5 67 LEU B C 1
ATOM 1662 O O . LEU B 1 67 ? 14.664 5.516 5.352 1 98.5 67 LEU B O 1
ATOM 1666 N N . PHE B 1 68 ? 13.133 4.91 3.855 1 97.38 68 PHE B N 1
ATOM 1667 C CA . PHE B 1 68 ? 13.164 6.23 3.236 1 97.38 68 PHE B CA 1
ATOM 1668 C C . PHE B 1 68 ? 12.531 7.273 4.152 1 97.38 68 PHE B C 1
ATOM 1670 O O . PHE B 1 68 ? 12.953 8.43 4.168 1 97.38 68 PHE B O 1
ATOM 1677 N N . GLN B 1 69 ? 11.547 6.844 4.895 1 97.38 69 GLN B N 1
ATOM 1678 C CA . GLN B 1 69 ? 10.977 7.742 5.895 1 97.38 69 GLN B CA 1
ATOM 1679 C C . GLN B 1 69 ? 12.031 8.156 6.918 1 97.38 69 GLN B C 1
ATOM 1681 O O . GLN B 1 69 ? 12.125 9.328 7.281 1 97.38 69 GLN B O 1
ATOM 1686 N N . LEU B 1 70 ? 12.75 7.207 7.422 1 97.75 70 LEU B N 1
ATOM 1687 C CA . LEU B 1 70 ? 13.82 7.48 8.375 1 97.75 70 LEU B CA 1
ATOM 1688 C C . LEU B 1 70 ? 14.891 8.367 7.758 1 97.75 70 LEU B C 1
ATOM 1690 O O . LEU B 1 70 ? 15.367 9.312 8.391 1 97.75 70 LEU B O 1
ATOM 1694 N N . ALA B 1 71 ? 15.25 8.07 6.523 1 97.56 71 ALA B N 1
ATOM 1695 C CA . ALA B 1 71 ? 16.281 8.828 5.824 1 97.56 71 ALA B CA 1
ATOM 1696 C C . ALA B 1 71 ? 15.859 10.281 5.641 1 97.56 71 ALA B C 1
ATOM 1698 O O . ALA B 1 71 ? 16.703 11.188 5.672 1 97.56 71 ALA B O 1
ATOM 1699 N N . ASP B 1 72 ? 14.578 10.484 5.465 1 95.69 72 ASP B N 1
ATOM 1700 C CA . ASP B 1 72 ? 14.07 11.836 5.234 1 95.69 72 ASP B CA 1
ATOM 1701 C C . ASP B 1 72 ? 14.328 12.734 6.438 1 95.69 72 ASP B C 1
ATOM 1703 O O . ASP B 1 72 ? 14.336 13.961 6.312 1 95.69 72 ASP B O 1
ATOM 1707 N N . LYS B 1 73 ? 14.508 12.195 7.613 1 96.69 73 LYS B N 1
ATOM 1708 C CA . LYS B 1 73 ? 14.82 12.977 8.805 1 96.69 73 LYS B CA 1
ATOM 1709 C C . LYS B 1 73 ? 16.156 13.695 8.656 1 96.69 73 LYS B C 1
ATOM 1711 O O . LYS B 1 73 ? 16.422 14.68 9.352 1 96.69 73 LYS B O 1
ATOM 1716 N N . ILE B 1 74 ? 16.984 13.242 7.785 1 97.06 74 ILE B N 1
ATOM 1717 C CA . ILE B 1 74 ? 18.281 13.859 7.535 1 97.06 74 ILE B CA 1
ATOM 1718 C C . ILE B 1 74 ? 18.094 15.289 7.035 1 97.06 74 ILE B C 1
ATOM 1720 O O . ILE B 1 74 ? 18.875 16.188 7.367 1 97.06 74 ILE B O 1
ATOM 1724 N N . PHE B 1 75 ? 17.047 15.5 6.324 1 93.75 75 PHE B N 1
ATOM 1725 C CA . PHE B 1 75 ? 16.797 16.812 5.746 1 93.75 75 PHE B CA 1
ATOM 1726 C C . PHE B 1 75 ? 16.25 17.781 6.793 1 93.75 75 PHE B C 1
ATOM 1728 O O . PHE B 1 75 ? 16 18.953 6.5 1 93.75 75 PHE B O 1
ATOM 1735 N N . GLU B 1 76 ? 16.094 17.297 7.988 1 94.31 76 GLU B N 1
ATOM 1736 C CA . GLU B 1 76 ? 15.672 18.156 9.086 1 94.31 76 GLU B CA 1
ATOM 1737 C C . GLU B 1 76 ? 16.875 18.672 9.867 1 94.31 76 GLU B C 1
ATOM 1739 O O . GLU B 1 76 ? 16.703 19.453 10.82 1 94.31 76 GLU B O 1
ATOM 1744 N N . GLN B 1 77 ? 18.047 18.312 9.469 1 96.06 77 GLN B N 1
ATOM 1745 C CA . GLN B 1 77 ? 19.266 18.766 10.133 1 96.06 77 GLN B CA 1
ATOM 1746 C C . GLN B 1 77 ? 19.625 20.188 9.695 1 96.06 77 GLN B C 1
ATOM 1748 O O . GLN B 1 77 ? 19.062 20.703 8.734 1 96.06 77 GLN B O 1
ATOM 1753 N N . ASP B 1 78 ? 20.516 20.797 10.523 1 96.06 78 ASP B N 1
ATOM 1754 C CA . ASP B 1 78 ? 20.984 22.141 10.211 1 96.06 78 ASP B CA 1
ATOM 1755 C C . ASP B 1 78 ? 22.312 22.078 9.438 1 96.06 78 ASP B C 1
ATOM 1757 O O . ASP B 1 78 ? 23.25 22.828 9.734 1 96.06 78 ASP B O 1
ATOM 1761 N N . TRP B 1 79 ? 22.375 21.141 8.445 1 96.25 79 TRP B N 1
ATOM 1762 C CA . TRP B 1 79 ? 23.531 20.984 7.574 1 96.25 79 TRP B CA 1
ATOM 1763 C C . TRP B 1 79 ? 23.312 21.688 6.246 1 96.25 79 TRP B C 1
ATOM 1765 O O . TRP B 1 79 ? 22.219 22.188 5.969 1 96.25 79 TRP B O 1
ATOM 1775 N N . SER B 1 80 ? 24.359 21.891 5.492 1 94.94 80 SER B N 1
ATOM 1776 C CA . SER B 1 80 ? 24.203 22.391 4.129 1 94.94 80 SER B CA 1
ATOM 1777 C C . SER B 1 80 ? 23.375 21.422 3.281 1 94.94 80 SER B C 1
ATOM 1779 O O . SER B 1 80 ? 23.297 20.234 3.588 1 94.94 80 SER B O 1
ATOM 1781 N N . LEU B 1 81 ? 22.766 21.906 2.246 1 91.81 81 LEU B N 1
ATOM 1782 C CA . LEU B 1 81 ? 21.953 21.078 1.352 1 91.81 81 LEU B CA 1
ATOM 1783 C C . LEU B 1 81 ? 22.781 19.953 0.744 1 91.81 81 LEU B C 1
ATOM 1785 O O . LEU B 1 81 ? 22.297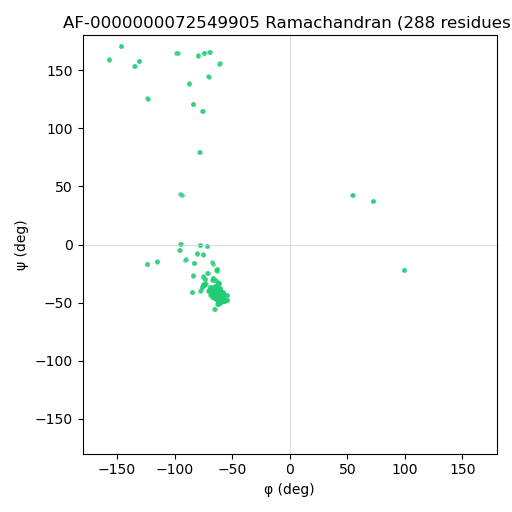 18.828 0.619 1 91.81 81 LEU B O 1
ATOM 1789 N N . LEU B 1 82 ? 23.984 20.297 0.379 1 93.69 82 LEU B N 1
ATOM 1790 C CA . LEU B 1 82 ? 24.859 19.297 -0.218 1 93.69 82 LEU B CA 1
ATOM 1791 C C . LEU B 1 82 ? 25.172 18.172 0.772 1 93.69 82 LEU B C 1
ATOM 1793 O O . LEU B 1 82 ? 25.141 17 0.41 1 93.69 82 LEU B O 1
ATOM 1797 N N . ARG B 1 83 ? 25.484 18.531 1.959 1 96.69 83 ARG B N 1
ATOM 1798 C CA . ARG B 1 83 ? 25.781 17.547 2.984 1 96.69 83 ARG B CA 1
ATOM 1799 C C . ARG B 1 83 ? 24.562 16.672 3.271 1 96.69 83 ARG B C 1
ATOM 1801 O O . ARG B 1 83 ? 24.672 15.453 3.404 1 96.69 83 ARG B O 1
ATOM 1808 N N . MET B 1 84 ? 23.438 17.25 3.389 1 96.69 84 MET B N 1
ATOM 1809 C CA . MET B 1 84 ? 22.203 16.5 3.633 1 96.69 84 MET B CA 1
ATOM 1810 C C . MET B 1 84 ? 21.922 15.539 2.488 1 96.69 84 MET B C 1
ATOM 1812 O O . MET B 1 84 ? 21.594 14.375 2.723 1 96.69 84 MET B O 1
ATOM 1816 N N . THR B 1 85 ? 22.062 16.016 1.302 1 95.12 85 THR B N 1
ATOM 1817 C CA . THR B 1 85 ? 21.797 15.195 0.129 1 95.12 85 THR B CA 1
ATOM 1818 C C . THR B 1 85 ? 22.766 14.031 0.044 1 95.12 85 THR B C 1
ATOM 1820 O O . THR B 1 85 ? 22.359 12.891 -0.176 1 95.12 85 THR B O 1
ATOM 1823 N N . ALA B 1 86 ? 24.031 14.352 0.262 1 96.5 86 ALA B N 1
ATOM 1824 C CA . ALA B 1 86 ? 25.047 13.312 0.199 1 96.5 86 ALA B CA 1
ATOM 1825 C C . ALA B 1 86 ? 24.828 12.266 1.282 1 96.5 86 ALA B C 1
ATOM 1827 O O . ALA B 1 86 ? 24.969 11.062 1.027 1 96.5 86 ALA B O 1
ATOM 1828 N N . THR B 1 87 ? 24.531 12.727 2.441 1 98.12 87 THR B N 1
ATOM 1829 C CA . THR B 1 87 ? 24.297 11.805 3.549 1 98.12 87 THR B CA 1
ATOM 1830 C C . THR B 1 87 ? 23.031 10.977 3.311 1 98.12 87 THR B C 1
ATOM 1832 O O . THR B 1 87 ? 23.031 9.766 3.539 1 98.12 87 THR B O 1
ATOM 1835 N N . HIS B 1 88 ? 21.984 11.656 2.889 1 97.88 88 HIS B N 1
ATOM 1836 C CA . HIS B 1 88 ? 20.75 10.961 2.555 1 97.88 88 HIS B CA 1
ATOM 1837 C C . HIS B 1 88 ? 20.969 9.906 1.473 1 97.88 88 HIS B C 1
ATOM 1839 O O . HIS B 1 88 ? 20.516 8.773 1.595 1 97.88 88 HIS B O 1
ATOM 1845 N N . PHE B 1 89 ? 21.672 10.297 0.437 1 97.75 89 PHE B N 1
ATOM 1846 C CA . PHE B 1 89 ? 21.984 9.398 -0.67 1 97.75 89 PHE B CA 1
ATOM 1847 C C . PHE B 1 89 ? 22.781 8.195 -0.185 1 97.75 89 PHE B C 1
ATOM 1849 O O . PHE B 1 89 ? 22.438 7.051 -0.508 1 97.75 89 PHE B O 1
ATOM 1856 N N . GLY B 1 90 ? 23.828 8.461 0.57 1 98.12 90 GLY B N 1
ATOM 1857 C CA . GLY B 1 90 ? 24.625 7.375 1.11 1 98.12 90 GLY B CA 1
ATOM 1858 C C . GLY B 1 90 ? 23.828 6.41 1.962 1 98.12 90 GLY B C 1
ATOM 1859 O O . GLY B 1 90 ? 23.938 5.191 1.801 1 98.12 90 GLY B O 1
ATOM 1860 N N . PHE B 1 91 ? 23.031 6.941 2.811 1 98.5 91 PHE B N 1
ATOM 1861 C CA . PHE B 1 91 ? 22.203 6.141 3.711 1 98.5 91 PHE B CA 1
ATOM 1862 C C . PHE B 1 91 ? 21.219 5.293 2.928 1 98.5 91 PHE B C 1
ATOM 1864 O O . PHE B 1 91 ? 21.047 4.102 3.203 1 98.5 91 PHE B O 1
ATOM 1871 N N . THR B 1 92 ? 20.562 5.895 1.928 1 98.19 92 THR B N 1
ATOM 1872 C CA . THR B 1 92 ? 19.5 5.203 1.202 1 98.19 92 THR B CA 1
ATOM 1873 C C . THR B 1 92 ? 20.094 4.188 0.224 1 98.19 92 THR B C 1
ATOM 1875 O O . THR B 1 92 ? 19.516 3.115 0.019 1 98.19 92 THR B O 1
ATOM 1878 N N . VAL B 1 93 ? 21.203 4.461 -0.416 1 97.81 93 VAL B N 1
ATOM 1879 C CA . VAL B 1 93 ? 21.797 3.502 -1.345 1 97.81 93 VAL B CA 1
ATOM 1880 C C . VAL B 1 93 ? 22.297 2.281 -0.577 1 97.81 93 VAL B C 1
ATOM 1882 O O . VAL B 1 93 ? 22.125 1.145 -1.022 1 97.81 93 VAL B O 1
ATOM 1885 N N . LEU B 1 94 ? 22.875 2.494 0.597 1 98.06 94 LEU B N 1
ATOM 1886 C CA . LEU B 1 94 ? 23.406 1.403 1.409 1 98.06 94 LEU B CA 1
ATOM 1887 C C . LEU B 1 94 ? 22.281 0.549 1.972 1 98.06 94 LEU B C 1
ATOM 1889 O O . LEU B 1 94 ? 22.422 -0.666 2.119 1 98.06 94 LEU B O 1
ATOM 1893 N N . GLY B 1 95 ? 21.219 1.22 2.361 1 98.56 95 GLY B N 1
ATOM 1894 C CA . GLY B 1 95 ? 20.078 0.487 2.893 1 98.56 95 GLY B CA 1
ATOM 1895 C C . GLY B 1 95 ? 19.234 -0.165 1.815 1 98.56 95 GLY B C 1
ATOM 1896 O O . GLY B 1 95 ? 18.781 -1.304 1.973 1 98.56 95 GLY B O 1
ATOM 1897 N N . PHE B 1 96 ? 19.016 0.504 0.703 1 98.56 96 PHE B N 1
ATOM 1898 C CA . PHE B 1 96 ? 18.109 0.077 -0.362 1 98.56 96 PHE B CA 1
ATOM 1899 C C . PHE B 1 96 ? 18.719 -1.081 -1.148 1 98.56 96 PHE B C 1
ATOM 1901 O O . PHE B 1 96 ? 18 -1.958 -1.625 1 98.56 96 PHE B O 1
ATOM 1908 N N . THR B 1 97 ? 20.031 -1.16 -1.25 1 98.5 97 THR B N 1
ATOM 1909 C CA . THR B 1 97 ? 20.703 -2.168 -2.064 1 98.5 97 THR B CA 1
ATOM 1910 C C . THR B 1 97 ? 20.453 -3.566 -1.508 1 98.5 97 THR B C 1
ATOM 1912 O O . THR B 1 97 ? 19.938 -4.434 -2.211 1 98.5 97 THR B O 1
ATOM 1915 N N . PRO B 1 98 ? 20.75 -3.871 -0.244 1 98.56 98 PRO B N 1
ATOM 1916 C CA . PRO B 1 98 ? 20.453 -5.219 0.246 1 98.56 98 PRO B CA 1
ATOM 1917 C C . PRO B 1 98 ? 18.953 -5.527 0.25 1 98.56 98 PRO B C 1
ATOM 1919 O O . PRO B 1 98 ? 18.562 -6.68 0.04 1 98.56 98 PRO B O 1
ATOM 1922 N N . LEU B 1 99 ? 18.109 -4.551 0.445 1 98.81 99 LEU B N 1
ATOM 1923 C CA . LEU B 1 99 ? 16.672 -4.781 0.425 1 98.81 99 LEU B CA 1
ATOM 1924 C C . LEU B 1 99 ? 16.188 -5.102 -0.987 1 98.81 99 LEU B C 1
ATOM 1926 O O . LEU B 1 99 ? 15.281 -5.918 -1.169 1 98.81 99 LEU B O 1
ATOM 1930 N N . GLY B 1 100 ? 16.766 -4.402 -1.975 1 98.44 100 GLY B N 1
ATOM 1931 C CA . GLY B 1 100 ? 16.469 -4.75 -3.354 1 98.44 100 GLY B CA 1
ATOM 1932 C C . GLY B 1 100 ? 16.875 -6.168 -3.713 1 98.44 100 GLY B C 1
ATOM 1933 O O . GLY B 1 100 ? 16.156 -6.855 -4.438 1 98.44 100 GLY B O 1
ATOM 1934 N N . ILE B 1 101 ? 18.062 -6.559 -3.193 1 98.5 101 ILE B N 1
ATOM 1935 C CA . ILE B 1 101 ? 18.516 -7.93 -3.389 1 98.5 101 ILE B CA 1
ATOM 1936 C C . ILE B 1 101 ? 17.547 -8.906 -2.736 1 98.5 101 ILE B C 1
ATOM 1938 O O . ILE B 1 101 ? 17.078 -9.852 -3.373 1 98.5 101 ILE B O 1
ATOM 1942 N N . LEU B 1 102 ? 17.172 -8.641 -1.543 1 98.69 102 LEU B N 1
ATOM 1943 C CA . LEU B 1 102 ? 16.266 -9.508 -0.793 1 98.69 102 LEU B CA 1
ATOM 1944 C C . LEU B 1 102 ? 14.883 -9.523 -1.417 1 98.69 102 LEU B C 1
ATOM 1946 O O . LEU B 1 102 ? 14.18 -10.539 -1.354 1 98.69 102 LEU B O 1
ATOM 1950 N N . ALA B 1 103 ? 14.484 -8.445 -2.074 1 98.44 103 ALA B N 1
ATOM 1951 C 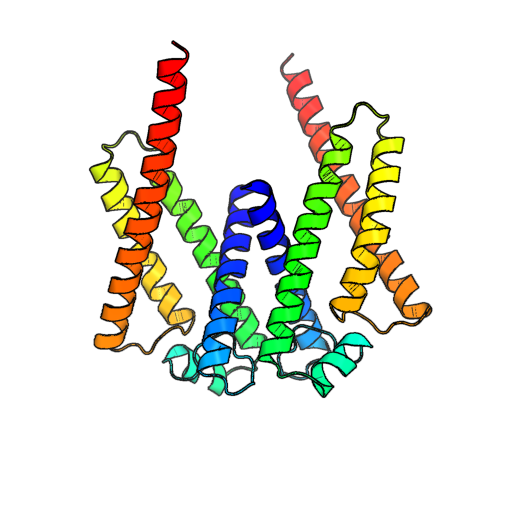CA . ALA B 1 103 ? 13.172 -8.352 -2.719 1 98.44 103 ALA B CA 1
ATOM 1952 C C . ALA B 1 103 ? 13.148 -9.156 -4.016 1 98.44 103 ALA B C 1
ATOM 1954 O O . ALA B 1 103 ? 12.094 -9.312 -4.641 1 98.44 103 ALA B O 1
ATOM 1955 N N . GLY B 1 104 ? 14.344 -9.633 -4.414 1 98 104 GLY B N 1
ATOM 1956 C CA . GLY B 1 104 ? 14.422 -10.477 -5.598 1 98 104 GLY B CA 1
ATOM 1957 C C . GLY B 1 104 ? 14.219 -9.703 -6.891 1 98 104 GLY B C 1
ATOM 1958 O O . GLY B 1 104 ? 13.602 -10.211 -7.828 1 98 104 GLY B O 1
ATOM 1959 N N . TRP B 1 105 ? 14.711 -8.539 -6.969 1 97.38 105 TRP B N 1
ATOM 1960 C CA . TRP B 1 105 ? 14.484 -7.711 -8.148 1 97.38 105 TRP B CA 1
ATOM 1961 C C . TRP B 1 105 ? 15.492 -8.039 -9.25 1 97.38 105 TRP B C 1
ATOM 1963 O O . TRP B 1 105 ? 15.195 -7.883 -10.438 1 97.38 105 TRP B O 1
ATOM 1973 N N . PHE B 1 106 ? 16.672 -8.539 -8.883 1 96.62 106 PHE B N 1
ATOM 1974 C CA . PHE B 1 106 ? 17.703 -8.805 -9.875 1 96.62 106 PHE B CA 1
ATOM 1975 C C . PHE B 1 106 ? 18.688 -9.844 -9.359 1 96.62 106 PHE B C 1
ATOM 1977 O O . PHE B 1 106 ? 18.781 -10.086 -8.156 1 96.62 106 PHE B O 1
ATOM 1984 N N . PRO B 1 107 ? 19.438 -10.523 -10.32 1 97.44 107 PRO B N 1
ATOM 1985 C CA . PRO B 1 107 ? 20.484 -11.445 -9.898 1 97.44 107 PRO B CA 1
ATOM 1986 C C . PRO B 1 107 ? 21.688 -10.727 -9.289 1 97.44 107 PRO B C 1
ATOM 1988 O O . PRO B 1 107 ? 22.031 -9.625 -9.719 1 97.44 107 PRO B O 1
ATOM 1991 N N . VAL B 1 108 ? 22.297 -11.336 -8.281 1 97.88 108 VAL B N 1
ATOM 1992 C CA . VAL B 1 108 ? 23.469 -10.734 -7.652 1 97.88 108 VAL B CA 1
ATOM 1993 C C . VAL B 1 108 ? 24.703 -10.961 -8.531 1 97.88 108 VAL B C 1
ATOM 1995 O O . VAL B 1 108 ? 25.5 -11.875 -8.273 1 97.88 108 VAL B O 1
ATOM 1998 N N . LYS B 1 109 ? 24.859 -10.203 -9.516 1 97.94 109 LYS B N 1
ATOM 1999 C CA . LYS B 1 109 ? 26 -10.109 -10.43 1 97.94 109 LYS B CA 1
ATOM 2000 C C . LYS B 1 109 ? 26.375 -8.648 -10.672 1 97.94 109 LYS B C 1
ATOM 2002 O O . LYS B 1 109 ? 25.547 -7.754 -10.547 1 97.94 109 LYS B O 1
ATOM 2007 N N . LEU B 1 110 ? 27.562 -8.414 -10.984 1 97.44 110 LEU B N 1
ATOM 2008 C CA . LEU B 1 110 ? 28.109 -7.066 -11.086 1 97.44 110 LEU B CA 1
ATOM 2009 C C . LEU B 1 110 ? 27.312 -6.23 -12.078 1 97.44 110 LEU B C 1
ATOM 2011 O O . LEU B 1 110 ? 26.938 -5.09 -11.789 1 97.44 110 LEU B O 1
ATOM 2015 N N . GLY B 1 111 ? 27.062 -6.766 -13.227 1 97.88 111 GLY B N 1
ATOM 2016 C CA . GLY B 1 111 ? 26.312 -6.039 -14.234 1 97.88 111 GLY B CA 1
ATOM 2017 C C . GLY B 1 111 ? 24.922 -5.629 -13.766 1 97.88 111 GLY B C 1
ATOM 2018 O O . GLY B 1 111 ? 24.5 -4.496 -13.992 1 97.88 111 GLY B O 1
ATOM 2019 N N . ALA B 1 112 ? 24.234 -6.516 -13.148 1 97.38 112 ALA B N 1
ATOM 2020 C CA . ALA B 1 112 ? 22.875 -6.242 -12.648 1 97.38 112 ALA B CA 1
ATOM 2021 C C . ALA B 1 112 ? 22.922 -5.227 -11.508 1 97.38 112 ALA B C 1
ATOM 2023 O O . ALA B 1 112 ? 22.031 -4.371 -11.406 1 97.38 112 ALA B O 1
ATOM 2024 N N . LEU B 1 113 ? 23.891 -5.352 -10.648 1 97.56 113 LEU B N 1
ATOM 2025 C CA . LEU B 1 113 ? 24.047 -4.414 -9.547 1 97.56 113 LEU B CA 1
ATOM 2026 C C . LEU B 1 113 ? 24.297 -3.002 -10.062 1 97.56 113 LEU B C 1
ATOM 2028 O O . LEU B 1 113 ? 23.719 -2.039 -9.57 1 97.56 113 LEU B O 1
ATOM 2032 N N . LEU B 1 114 ? 25.141 -2.857 -11.031 1 97.88 114 LEU B N 1
ATOM 2033 C CA . LEU B 1 114 ? 25.453 -1.558 -11.625 1 97.88 114 LEU B CA 1
ATOM 2034 C C . LEU B 1 114 ? 24.219 -0.964 -12.289 1 97.88 114 LEU B C 1
ATOM 2036 O O . LEU B 1 114 ? 23.969 0.242 -12.203 1 97.88 114 LEU B O 1
ATOM 2040 N N . PHE B 1 115 ? 23.516 -1.796 -12.984 1 97.44 115 PHE B N 1
ATOM 2041 C CA . PHE B 1 115 ? 22.281 -1.342 -13.625 1 97.44 115 PHE B CA 1
ATOM 2042 C C . PHE B 1 115 ? 21.281 -0.847 -12.586 1 97.44 115 PHE B C 1
ATOM 2044 O O . PHE B 1 115 ? 20.641 0.182 -12.781 1 97.44 115 PHE B O 1
ATOM 2051 N N . PHE B 1 116 ? 21.188 -1.605 -11.523 1 97 116 PHE B N 1
ATOM 2052 C CA . PHE B 1 116 ? 20.312 -1.229 -10.414 1 97 116 PHE B CA 1
ATOM 2053 C C . PHE B 1 116 ? 20.703 0.132 -9.859 1 97 116 PHE B C 1
ATOM 2055 O O . PHE B 1 116 ? 19.859 0.99 -9.633 1 97 116 PHE B O 1
ATOM 2062 N N . TRP B 1 117 ? 21.953 0.362 -9.609 1 98 117 TRP B N 1
ATOM 2063 C CA . TRP B 1 117 ? 22.438 1.625 -9.055 1 98 117 TRP B CA 1
ATOM 2064 C C . TRP B 1 117 ? 22.219 2.766 -10.047 1 98 117 TRP B C 1
ATOM 2066 O O . TRP B 1 117 ? 21.953 3.9 -9.648 1 98 117 TRP B O 1
ATOM 2076 N N . LEU B 1 118 ? 22.391 2.479 -11.336 1 98.12 118 LEU B N 1
ATOM 2077 C CA . LEU B 1 118 ? 22.109 3.488 -12.352 1 98.12 118 LEU B CA 1
ATOM 2078 C C . LEU B 1 118 ? 20.656 3.949 -12.281 1 98.12 118 LEU B C 1
ATOM 2080 O O . LEU B 1 118 ? 20.375 5.152 -12.297 1 98.12 118 LEU B O 1
ATOM 2084 N N . ILE B 1 119 ? 19.781 3.012 -12.219 1 97 119 ILE B N 1
ATOM 2085 C CA . ILE B 1 119 ? 18.359 3.334 -12.102 1 97 119 ILE B CA 1
ATOM 2086 C C . ILE B 1 119 ? 18.109 4.113 -10.812 1 97 119 ILE B C 1
ATOM 2088 O O . ILE B 1 119 ? 17.359 5.094 -10.812 1 97 119 ILE B O 1
ATOM 2092 N N . PHE B 1 120 ? 18.719 3.611 -9.773 1 97.56 120 PHE B N 1
ATOM 2093 C CA . PHE B 1 120 ? 18.562 4.273 -8.484 1 97.56 120 PHE B CA 1
ATOM 2094 C C . PHE B 1 120 ? 18.969 5.738 -8.578 1 97.56 120 PHE B C 1
ATOM 2096 O O . PHE B 1 120 ? 18.234 6.621 -8.117 1 97.56 120 PHE B O 1
ATOM 2103 N N . VAL B 1 121 ? 20.078 6.016 -9.148 1 97.5 121 VAL B N 1
ATOM 2104 C CA . VAL B 1 121 ? 20.594 7.375 -9.266 1 97.5 121 VAL B CA 1
ATOM 2105 C C . VAL B 1 121 ? 19.656 8.219 -10.125 1 97.5 121 VAL B C 1
ATOM 2107 O O . VAL B 1 121 ? 19.375 9.375 -9.797 1 97.5 121 VAL B O 1
ATOM 2110 N N . LEU B 1 122 ? 19.156 7.699 -11.188 1 97.62 122 LEU B N 1
ATOM 2111 C CA . LEU B 1 122 ? 18.25 8.414 -12.07 1 97.62 122 LEU B CA 1
ATOM 2112 C C . LEU B 1 122 ? 16.953 8.75 -11.352 1 97.62 122 LEU B C 1
ATOM 2114 O O . LEU B 1 122 ? 16.469 9.891 -11.414 1 97.62 122 LEU B O 1
ATOM 2118 N N . VAL B 1 123 ? 16.391 7.766 -10.664 1 95.88 123 VAL B N 1
ATOM 2119 C CA . VAL B 1 123 ? 15.164 7.984 -9.922 1 95.88 123 VAL B CA 1
ATOM 2120 C C . VAL B 1 123 ? 15.406 8.992 -8.797 1 95.88 123 VAL B C 1
ATOM 2122 O O . VAL B 1 123 ? 14.586 9.875 -8.555 1 95.88 123 VAL B O 1
ATOM 2125 N N . TYR B 1 124 ? 16.516 8.812 -8.195 1 96.19 124 TYR B N 1
ATOM 2126 C CA . TYR B 1 124 ? 16.875 9.734 -7.117 1 96.19 124 TYR B CA 1
ATOM 2127 C C . TYR B 1 124 ? 16.969 11.164 -7.629 1 96.19 124 TYR B C 1
ATOM 2129 O O . TYR B 1 124 ? 16.422 12.086 -7.012 1 96.19 124 TYR B O 1
ATOM 2137 N N . ALA B 1 125 ? 17.672 11.359 -8.68 1 95.62 125 ALA B N 1
ATOM 2138 C CA . ALA B 1 125 ? 17.828 12.68 -9.273 1 95.62 125 ALA B CA 1
ATOM 2139 C C . ALA B 1 125 ? 16.484 13.273 -9.664 1 95.62 125 ALA B C 1
ATOM 2141 O O . ALA B 1 125 ? 16.234 14.469 -9.445 1 95.62 125 ALA B O 1
ATOM 2142 N N . LEU B 1 126 ? 15.672 12.469 -10.211 1 95.75 126 LEU B N 1
ATOM 2143 C CA . LEU B 1 126 ? 14.336 12.914 -10.602 1 95.75 126 LEU B CA 1
ATOM 2144 C C . LEU B 1 126 ? 13.539 13.375 -9.391 1 95.75 126 LEU B C 1
ATOM 2146 O O . LEU B 1 126 ? 12.953 14.461 -9.406 1 95.75 126 LEU B O 1
ATOM 2150 N N . LEU B 1 127 ? 13.5 12.555 -8.375 1 92.06 127 LEU B N 1
ATOM 2151 C CA . LEU B 1 127 ? 12.75 12.898 -7.168 1 92.06 127 LEU B CA 1
ATOM 2152 C C . LEU B 1 127 ? 13.344 14.125 -6.488 1 92.06 127 LEU B C 1
ATOM 2154 O O . LEU B 1 127 ? 12.602 14.977 -5.98 1 92.06 127 LEU B O 1
ATOM 2158 N N . PHE B 1 128 ? 14.625 14.164 -6.484 1 90.19 128 PHE B N 1
ATOM 2159 C CA . PHE B 1 128 ? 15.297 15.328 -5.918 1 90.19 128 PHE B CA 1
ATOM 2160 C C . PHE B 1 128 ? 14.922 16.594 -6.68 1 90.19 128 PHE B C 1
ATOM 2162 O O . PHE B 1 128 ? 14.648 17.641 -6.074 1 90.19 128 PHE B O 1
ATOM 2169 N N . PHE B 1 129 ? 14.922 16.5 -7.965 1 92.31 129 PHE B N 1
ATOM 2170 C CA . PHE B 1 129 ? 14.578 17.641 -8.812 1 92.31 129 PHE B CA 1
ATOM 2171 C C . PHE B 1 129 ? 13.141 18.078 -8.562 1 92.31 129 PHE B C 1
ATOM 2173 O O . PHE B 1 129 ? 12.859 19.281 -8.445 1 92.31 129 PHE B O 1
ATOM 2180 N N . LEU B 1 130 ? 12.266 17.172 -8.477 1 91 130 LEU B N 1
ATOM 2181 C CA . LEU B 1 130 ? 10.859 17.469 -8.242 1 91 130 LEU B CA 1
ATOM 2182 C C . LEU B 1 130 ? 10.672 18.141 -6.883 1 91 130 LEU B C 1
ATOM 2184 O O . LEU B 1 130 ? 9.922 19.109 -6.762 1 91 130 LEU B O 1
ATOM 2188 N N . ASN B 1 131 ? 11.344 17.594 -5.914 1 87.12 131 ASN B N 1
ATOM 2189 C CA . ASN B 1 131 ? 11.25 18.172 -4.578 1 87.12 131 ASN B CA 1
ATOM 2190 C C . ASN B 1 131 ? 11.859 19.578 -4.535 1 87.12 131 ASN B C 1
ATOM 2192 O O . ASN B 1 131 ? 11.344 20.453 -3.848 1 87.12 131 ASN B O 1
ATOM 2196 N N . TYR B 1 132 ? 12.883 19.75 -5.211 1 85.75 132 TYR B N 1
ATOM 2197 C CA . TYR B 1 132 ? 13.547 21.047 -5.281 1 85.75 132 TYR B CA 1
ATOM 2198 C C . TYR B 1 132 ? 12.648 22.078 -5.938 1 85.75 132 TYR B C 1
ATOM 2200 O O . TYR B 1 132 ? 12.539 23.219 -5.453 1 85.75 132 TYR B O 1
ATOM 2208 N N . ARG B 1 133 ? 12.031 21.734 -7.02 1 90.62 133 ARG B N 1
ATOM 2209 C CA . ARG B 1 133 ? 11.125 22.641 -7.715 1 90.62 133 ARG B CA 1
ATOM 2210 C C . ARG B 1 133 ? 9.945 23.031 -6.828 1 90.62 133 ARG B C 1
ATOM 2212 O O . ARG B 1 133 ? 9.508 24.172 -6.832 1 90.62 133 ARG B O 1
ATOM 2219 N N . LYS B 1 134 ? 9.461 22.047 -6.18 1 88.38 134 LYS B N 1
ATOM 2220 C CA . LYS B 1 134 ? 8.359 22.312 -5.254 1 88.38 134 LYS B CA 1
ATOM 2221 C C . LYS B 1 134 ? 8.773 23.297 -4.176 1 88.38 134 LYS B C 1
ATOM 2223 O O . LYS B 1 134 ? 8.023 24.234 -3.855 1 88.38 134 LYS B O 1
ATOM 2228 N N . MET B 1 135 ? 9.906 23.109 -3.641 1 84.75 135 MET B N 1
ATOM 2229 C CA . MET B 1 135 ? 10.43 24 -2.613 1 84.75 135 MET B CA 1
ATOM 2230 C C . MET B 1 135 ? 10.641 25.406 -3.17 1 84.75 135 MET B C 1
ATOM 2232 O O . MET B 1 135 ? 10.32 26.391 -2.506 1 84.75 135 MET B O 1
ATOM 2236 N N . GLU B 1 136 ? 11.172 25.453 -4.348 1 87.62 136 GLU B N 1
ATOM 2237 C CA . GLU B 1 136 ? 11.398 26.734 -5.008 1 87.62 136 GLU B CA 1
ATOM 2238 C C . GLU B 1 136 ? 10.078 27.484 -5.215 1 87.62 136 GLU B C 1
ATOM 2240 O O . GLU B 1 136 ? 10.008 28.703 -5.004 1 87.62 136 GLU B O 1
ATOM 2245 N N . ARG B 1 137 ? 9.148 26.812 -5.613 1 89.94 137 ARG B N 1
ATOM 2246 C CA . ARG B 1 137 ? 7.84 27.406 -5.836 1 89.94 137 ARG B CA 1
ATOM 2247 C C . ARG B 1 137 ? 7.25 27.938 -4.531 1 89.94 137 ARG B C 1
ATOM 2249 O O . ARG B 1 137 ? 6.656 29.016 -4.5 1 89.94 137 ARG B O 1
ATOM 2256 N N . GLN B 1 138 ? 7.375 27.141 -3.512 1 86.75 138 GLN B N 1
ATOM 2257 C CA . GLN B 1 138 ? 6.875 27.562 -2.207 1 86.75 138 GLN B CA 1
ATOM 2258 C C . GLN B 1 138 ? 7.574 28.828 -1.729 1 86.75 138 GLN B C 1
ATOM 2260 O O . GLN B 1 138 ? 6.938 29.719 -1.179 1 86.75 138 GLN B O 1
ATOM 2265 N N . ILE B 1 139 ? 8.812 28.953 -1.936 1 84.06 139 ILE B N 1
ATOM 2266 C CA . ILE B 1 139 ? 9.609 30.109 -1.536 1 84.06 139 ILE B CA 1
ATOM 2267 C C . ILE B 1 139 ? 9.18 31.344 -2.346 1 84.06 139 ILE B C 1
ATOM 2269 O O . ILE B 1 139 ? 9.023 32.438 -1.798 1 84.06 139 ILE B O 1
ATOM 2273 N N . LYS B 1 140 ? 8.977 31.125 -3.561 1 90.06 140 LYS B N 1
ATOM 2274 C CA . LYS B 1 140 ? 8.539 32.219 -4.426 1 90.06 140 LYS B CA 1
ATOM 2275 C C . LYS B 1 140 ? 7.16 32.719 -4.008 1 90.06 140 LYS B C 1
ATOM 2277 O O . LYS B 1 140 ? 6.902 33.906 -4.047 1 90.06 140 LYS B O 1
ATOM 2282 N N . ASP B 1 141 ? 6.297 31.781 -3.633 1 89.12 141 ASP B N 1
ATOM 2283 C CA . ASP B 1 141 ? 4.961 32.156 -3.176 1 89.12 141 ASP B CA 1
ATOM 2284 C C . ASP B 1 141 ? 5.023 32.969 -1.896 1 89.12 141 ASP B C 1
ATOM 2286 O O . ASP B 1 141 ? 4.23 33.906 -1.712 1 89.12 141 ASP B O 1
ATOM 2290 N N . ILE B 1 142 ? 5.832 32.688 -0.99 1 84 142 ILE B N 1
ATOM 2291 C CA . ILE B 1 142 ? 6.008 33.375 0.271 1 84 142 ILE B CA 1
ATOM 2292 C C . ILE B 1 142 ? 6.613 34.75 0.008 1 84 142 ILE B C 1
ATOM 2294 O O . ILE B 1 142 ? 6.176 35.75 0.583 1 84 142 ILE B O 1
ATOM 2298 N N . ASN B 1 143 ? 7.559 34.75 -0.845 1 83.5 143 ASN B N 1
ATOM 2299 C CA . ASN B 1 143 ? 8.203 36.031 -1.173 1 83.5 143 ASN B CA 1
ATOM 2300 C C . ASN B 1 143 ? 7.262 36.938 -1.951 1 83.5 143 ASN B C 1
ATOM 2302 O O . ASN B 1 143 ? 7.332 38.156 -1.817 1 83.5 143 ASN B O 1
ATOM 2306 N N . GLY B 1 144 ? 6.535 36.281 -2.766 1 78.06 144 GLY B N 1
ATOM 2307 C CA . GLY B 1 144 ? 5.57 37.094 -3.49 1 78.06 144 GLY B CA 1
ATOM 2308 C C . GLY B 1 144 ? 4.492 37.688 -2.598 1 78.06 144 GLY B C 1
ATOM 2309 O O . GLY B 1 144 ? 3.834 38.656 -2.967 1 78.06 144 GLY B O 1
ATOM 2310 N N . ARG B 1 145 ? 4.113 37.062 -1.557 1 73.69 145 ARG B N 1
ATOM 2311 C CA . ARG B 1 145 ? 3.115 37.562 -0.619 1 73.69 145 ARG B CA 1
ATOM 2312 C C . ARG B 1 145 ? 3.727 38.562 0.344 1 73.69 145 ARG B C 1
ATOM 2314 O O . ARG B 1 145 ? 3.008 39.25 1.082 1 73.69 145 ARG B O 1
ATOM 2321 N N . LEU B 1 146 ? 4.996 38.719 0.338 1 53.75 146 LEU B N 1
ATOM 2322 C CA . LEU B 1 146 ? 5.633 39.812 1.056 1 53.75 146 LEU B CA 1
ATOM 2323 C C . LEU B 1 146 ? 5.754 41.062 0.167 1 53.75 146 LEU B C 1
ATOM 2325 O O . LEU B 1 146 ? 5.523 42.188 0.62 1 53.75 146 LEU B O 1
#

Radius of gyration: 21.96 Å; Cα contacts (8 Å, |Δi|>4): 327; chains: 2; bounding box: 56×64×49 Å

Secondary structure (DSSP, 8-state):
-HHHHHHHHHHHHHHHHHHHHHHHHHSTTS--SS-TTSHHHHHHHHHS-HHHHHHHHHHHHHHHHHHHHHHHGGGGSSS-HHHHHHHHHHHHHHHHHHHHHHTT-S-SSHHHHHHHHHHHHHHHHHHHHHHHHHHHHHHHHHHHH-/-HHHHHHHHHHHHHHHHHHHHHHHHHSTTS--SS-TTSHHHHHHHHHS-HHHHHHHHHHHHHHHHHHHHHHHGGGGSSS-HHHHHHHHHHHHHHHHHHHHHHTT-S-SSHHHHHHHHHHHHHHHHHHHHHHHHHHHHHHHHHHHH-

pLDDT: mean 95.07, std 5.86, range [53.75, 98.88]

InterPro domains:
  IPR021560 Protein of unknown function DUF3021 [PF11457] (1-146)

Sequence (292 aa):
MKKYILSASLGIAIGTIISIITSAVFGQGTYLPLNPFSTMGAYYLSNFSQVTVMLICVAIWATIGILFQLADKIFEQDWSLLRMTATHFGFTVLGFTPLGILAGWFPVKLGALLFFWLIFVLVYALLFFLNYRKMERQIKDINGRLMKKYILSASLGIAIGTIISIITSAVFGQGTYLPLNPFSTMGAYYLSNFSQVTVMLICVAIWATIGILFQLADKIFEQDWSLLRMTATHFGFTVLGFTPLGILAGWFPVKLGALLFFWLIFVLVYALLFFLNYRKMERQIKDINGRL

Organism: Streptococcus suis (strain BM407) (NCBI:txid568814)

Foldseek 3Di:
DVQLQVLLVVLLVVLQVVQVVLCVVQVVPDRASAHCPAPLNVVCVVPHDRVVLSVQLSVLSSVLSNQLVVLVCLVVDPDDPVVSLVSSVVSNCVVVLVSCSNNRHHHPDPVGSVVVVVVVVVVSVVVVVVVVVVVVVVVVVVVVVD/DVQLQVLLVVLLVVLQVVQVVLCVVQVVPDRASAHCPAPLNVVCVVPHDRVVLSVQLSVLSSVLSNQLVVLVCLVVDPDDPVVSLVSSVVSNCVVVLVSCSNSRHHHPDPVGSVVVVVVVVVVSVVVVVVVVVVVVVVVVVVVVVD